Protein AF-A0A8X6VD71-F1 (afdb_monomer)

Organism: Trichonephila clavipes (NCBI:txid2585209)

Solvent-accessible surface area (backbone atoms only — not comparable to full-atom values): 15255 Å² total; per-residue (Å²): 137,84,90,74,80,85,82,83,83,75,72,77,86,73,73,76,69,94,70,83,78,79,82,72,84,56,88,84,67,74,61,96,44,77,66,51,59,51,48,54,54,51,54,58,66,74,49,89,45,51,68,60,47,28,50,54,45,23,52,53,53,49,50,56,48,39,72,72,34,81,88,72,59,85,77,82,80,87,50,71,69,45,42,50,50,28,45,52,49,54,50,36,56,51,41,56,65,79,39,39,69,48,52,51,22,53,72,69,76,38,75,50,54,89,88,44,95,52,49,89,38,52,60,47,69,48,98,85,63,42,56,23,31,48,60,93,47,74,86,53,100,65,57,66,41,48,42,38,14,37,53,40,65,62,90,41,70,68,49,52,29,52,53,50,47,51,30,57,74,55,73,64,44,56,42,68,59,41,47,56,61,45,41,45,48,34,41,46,46,72,38,68,60,52,34,42,50,52,47,67,69,29,66,69,53,45,70,75,57,67,78,85,70,79,79,80,75,72,82,79,57,65,82,80,73,52,91,72,68,88,83,76,75,80,89,85,81,87,84,88,86,85,86,132

InterPro domains:
  IPR041588 Integrase zinc-binding domain [PF17921] (156-210)

Structure (mmCIF, N/CA/C/O backbone):
data_AF-A0A8X6VD71-F1
#
_entry.id   AF-A0A8X6VD71-F1
#
loop_
_atom_site.group_PDB
_atom_site.id
_atom_site.type_symbol
_atom_site.label_atom_id
_atom_site.label_alt_id
_atom_site.label_comp_id
_atom_site.label_asym_id
_atom_site.label_entity_id
_atom_site.label_seq_id
_atom_site.pdbx_PDB_ins_code
_atom_site.Cartn_x
_atom_site.Cartn_y
_atom_site.Cartn_z
_atom_site.occupancy
_atom_site.B_iso_or_equiv
_atom_site.auth_seq_id
_atom_site.auth_comp_id
_atom_site.auth_asym_id
_atom_site.auth_atom_id
_atom_site.pdbx_PDB_model_num
ATOM 1 N N . MET A 1 1 ? -20.011 -46.340 15.149 1.00 39.59 1 MET A N 1
ATOM 2 C CA . MET A 1 1 ? -18.794 -45.867 15.844 1.00 39.59 1 MET A CA 1
ATOM 3 C C . MET A 1 1 ? -18.795 -44.346 15.817 1.00 39.59 1 MET A C 1
ATOM 5 O O . MET A 1 1 ? -18.720 -43.764 14.744 1.00 39.59 1 MET A O 1
ATOM 9 N N . SER A 1 2 ? -19.023 -43.713 16.965 1.00 39.34 2 SER A N 1
ATOM 10 C CA . SER A 1 2 ? -19.172 -42.262 17.122 1.00 39.34 2 SER A CA 1
ATOM 11 C C . SER A 1 2 ? -17.808 -41.566 17.160 1.00 39.34 2 SER A C 1
ATOM 13 O O . SER A 1 2 ? -17.016 -41.815 18.064 1.00 39.34 2 SER A O 1
ATOM 15 N N . ASN A 1 3 ? -17.546 -40.675 16.201 1.00 42.41 3 ASN A N 1
ATOM 16 C CA . ASN A 1 3 ? -16.365 -39.808 16.193 1.00 42.41 3 ASN A CA 1
ATOM 17 C C . ASN A 1 3 ? -16.511 -38.712 17.261 1.00 42.41 3 ASN A C 1
ATOM 19 O O . ASN A 1 3 ? -17.150 -37.689 17.022 1.00 42.41 3 ASN A O 1
ATOM 23 N N . GLN A 1 4 ? -15.906 -38.911 18.431 1.00 48.62 4 GLN A N 1
ATOM 24 C CA . GLN A 1 4 ? -15.715 -37.861 19.433 1.00 48.62 4 GLN A CA 1
ATOM 25 C C . GLN A 1 4 ? -14.232 -37.492 19.490 1.00 48.62 4 GLN A C 1
ATOM 27 O O . GLN A 1 4 ? -13.394 -38.279 19.921 1.00 48.62 4 GLN A O 1
ATOM 32 N N . TYR A 1 5 ? -13.906 -36.278 19.042 1.00 40.53 5 TYR A N 1
ATOM 33 C CA . TYR A 1 5 ? -12.599 -35.675 19.291 1.00 40.53 5 TYR A CA 1
ATOM 34 C C . TYR A 1 5 ? -12.437 -35.386 20.796 1.00 40.53 5 TYR A C 1
ATOM 36 O O . TYR A 1 5 ? -13.394 -34.923 21.425 1.00 40.53 5 TYR A O 1
ATOM 44 N N . PRO A 1 6 ? -11.248 -35.604 21.385 1.00 43.59 6 PRO A N 1
ATOM 45 C CA . PRO A 1 6 ? -11.027 -35.372 22.807 1.00 43.59 6 PRO A CA 1
ATOM 46 C C . PRO A 1 6 ? -11.116 -33.876 23.140 1.00 43.59 6 PRO A C 1
ATOM 48 O O . PRO A 1 6 ? -10.435 -33.043 22.537 1.00 43.59 6 PRO A O 1
ATOM 51 N N . GLN A 1 7 ? -11.957 -33.524 24.117 1.00 48.44 7 GLN A N 1
ATOM 52 C CA . GLN A 1 7 ? -12.050 -32.156 24.622 1.00 48.44 7 GLN A CA 1
ATOM 53 C C . GLN A 1 7 ? -10.833 -31.822 25.486 1.00 48.44 7 GLN A C 1
ATOM 55 O O . GLN A 1 7 ? -10.537 -32.492 26.473 1.00 48.44 7 GLN A O 1
ATOM 60 N N . ARG A 1 8 ? -10.130 -30.749 25.120 1.00 48.56 8 ARG A N 1
ATOM 61 C CA . ARG A 1 8 ? -8.985 -30.233 25.871 1.00 48.56 8 ARG A CA 1
ATOM 62 C C . ARG A 1 8 ? -9.502 -29.426 27.067 1.00 48.56 8 ARG A C 1
ATOM 64 O O . ARG A 1 8 ? -10.038 -28.337 26.879 1.00 48.56 8 ARG A O 1
ATOM 71 N N . GLN A 1 9 ? -9.350 -29.946 28.283 1.00 47.66 9 GLN A N 1
ATOM 72 C CA . GLN A 1 9 ? -9.640 -29.192 29.506 1.00 47.66 9 GLN A CA 1
ATOM 73 C C . GLN A 1 9 ? -8.547 -28.135 29.714 1.00 47.66 9 GLN A C 1
ATOM 75 O O . GLN A 1 9 ? -7.370 -28.462 29.858 1.00 47.66 9 GLN A O 1
ATOM 80 N N . ILE A 1 10 ? -8.926 -26.858 29.676 1.00 47.88 10 ILE A N 1
ATOM 81 C CA . ILE A 1 10 ? -8.031 -25.740 29.987 1.00 47.88 10 ILE A CA 1
ATOM 82 C C . ILE A 1 10 ? -8.050 -25.564 31.514 1.00 47.88 10 ILE A C 1
ATOM 84 O O . ILE A 1 10 ? -9.133 -25.367 32.067 1.00 47.88 10 ILE A O 1
ATOM 88 N N . PRO A 1 11 ? -6.903 -25.623 32.213 1.00 42.06 11 PRO A N 1
ATOM 89 C CA . PRO A 1 11 ? -6.858 -25.401 33.653 1.00 42.06 11 PRO A CA 1
ATOM 90 C C . PRO A 1 11 ? -7.333 -23.985 33.999 1.00 42.06 11 PRO A C 1
ATOM 92 O O . PRO A 1 11 ? -6.829 -23.000 33.459 1.00 42.06 11 PRO A O 1
ATOM 95 N N . VAL A 1 12 ? -8.271 -23.880 34.943 1.00 49.72 12 VAL A N 1
ATOM 96 C CA . VAL A 1 12 ? -8.856 -22.611 35.428 1.00 49.72 12 VAL A CA 1
ATOM 97 C C . VAL A 1 12 ? -7.798 -21.680 36.059 1.00 49.72 12 VAL A C 1
ATOM 99 O O . VAL A 1 12 ? -7.998 -20.473 36.151 1.00 49.72 12 VAL A O 1
ATOM 102 N N . ALA A 1 13 ? -6.619 -22.210 36.398 1.00 46.44 13 ALA A N 1
ATOM 103 C CA . ALA A 1 13 ? -5.513 -21.502 37.044 1.00 46.44 13 ALA A CA 1
ATOM 104 C C . ALA A 1 13 ? -4.786 -20.442 36.180 1.00 46.44 13 ALA A C 1
ATOM 106 O O . ALA A 1 13 ? -3.857 -19.802 36.667 1.00 46.44 13 ALA A O 1
ATOM 107 N N . VAL A 1 14 ? -5.178 -20.230 34.916 1.00 45.44 14 VAL A N 1
ATOM 108 C CA . VAL A 1 14 ? -4.570 -19.205 34.033 1.00 45.44 14 VAL A CA 1
ATOM 109 C C . VAL A 1 14 ? -5.365 -17.888 34.019 1.00 45.44 14 VAL A C 1
ATOM 111 O O . VAL A 1 14 ? -4.952 -16.914 33.392 1.00 45.44 14 VAL A O 1
ATOM 114 N N . ILE A 1 15 ? -6.478 -17.798 34.752 1.00 44.28 15 ILE A N 1
ATOM 115 C CA . ILE A 1 15 ? -7.209 -16.536 34.919 1.00 44.28 15 ILE A CA 1
ATOM 116 C C . ILE A 1 15 ? -6.551 -15.747 36.058 1.00 44.28 15 ILE A C 1
ATOM 118 O O . ILE A 1 15 ? -7.025 -15.754 37.190 1.00 44.28 15 ILE A O 1
ATOM 122 N N . LYS A 1 16 ? -5.426 -15.089 35.762 1.00 43.75 16 LYS A N 1
ATOM 123 C CA . LYS A 1 16 ? -4.923 -14.006 36.613 1.00 43.75 16 LYS A CA 1
ATOM 124 C C . LYS A 1 16 ? -5.800 -12.772 36.378 1.00 43.75 16 LYS A C 1
ATOM 126 O O . LYS A 1 16 ? -5.906 -12.298 35.252 1.00 43.75 16 LYS A O 1
ATOM 131 N N . ASP A 1 17 ? -6.466 -12.355 37.449 1.00 39.81 17 ASP A N 1
ATOM 132 C CA . ASP A 1 17 ? -7.088 -11.055 37.714 1.00 39.81 17 ASP A CA 1
ATOM 133 C C . ASP A 1 17 ? -8.053 -10.471 36.652 1.00 39.81 17 ASP A C 1
ATOM 135 O O . ASP A 1 17 ? -7.646 -9.811 35.698 1.00 39.81 17 ASP A O 1
ATOM 139 N N . PRO A 1 18 ? -9.385 -10.579 36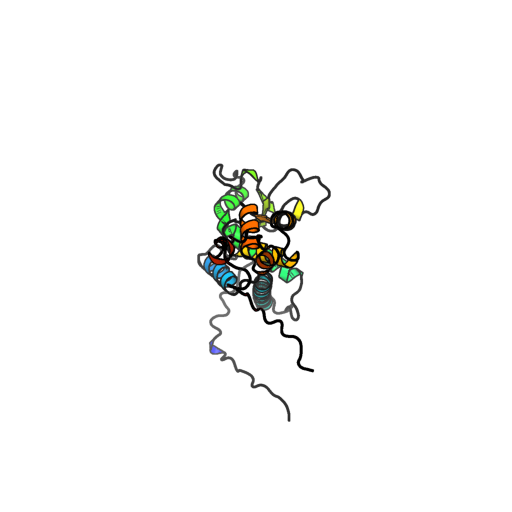.854 1.00 41.75 18 PRO A N 1
ATOM 140 C CA . PRO A 1 18 ? -10.395 -9.955 35.988 1.00 41.75 18 PRO A CA 1
ATOM 141 C C . PRO A 1 18 ? -10.531 -8.426 36.183 1.00 41.75 18 PRO A C 1
ATOM 143 O O . PRO A 1 18 ? -11.484 -7.820 35.683 1.00 41.75 18 PRO A O 1
ATOM 146 N N . GLY A 1 19 ? -9.609 -7.800 36.925 1.00 37.88 19 GLY A N 1
ATOM 147 C CA . GLY A 1 19 ? -9.670 -6.401 37.356 1.00 37.88 19 GLY A CA 1
ATOM 148 C C . GLY A 1 19 ? -9.018 -5.378 36.418 1.00 37.88 19 GLY A C 1
ATOM 149 O O . GLY A 1 19 ? -9.435 -4.224 36.429 1.00 37.88 19 GLY A O 1
ATOM 150 N N . GLU A 1 20 ? -8.061 -5.762 35.568 1.00 38.94 20 GLU A N 1
ATOM 151 C CA . GLU A 1 20 ? -7.272 -4.783 34.789 1.00 38.94 20 GLU A CA 1
ATOM 152 C C . GLU A 1 20 ? -7.943 -4.285 33.494 1.00 38.94 20 GLU A C 1
ATOM 154 O O . GLU A 1 20 ? -7.457 -3.362 32.848 1.00 38.94 20 GLU A O 1
ATOM 159 N N . LEU A 1 21 ? -9.088 -4.848 33.092 1.00 44.34 21 LEU A N 1
ATOM 160 C CA . LEU A 1 21 ? -9.727 -4.515 31.806 1.00 44.34 21 LEU A CA 1
ATOM 161 C C . LEU A 1 21 ? -10.834 -3.455 31.890 1.00 44.34 21 LEU A C 1
ATOM 163 O O . LEU A 1 21 ? -11.557 -3.233 30.912 1.00 44.34 21 LEU A O 1
ATOM 167 N N . LYS A 1 22 ? -10.983 -2.774 33.027 1.00 45.22 22 LYS A N 1
ATOM 168 C CA . LYS A 1 22 ? -11.995 -1.727 33.193 1.00 45.22 22 LYS A CA 1
ATOM 169 C C . LYS A 1 22 ? -11.381 -0.346 33.002 1.00 45.22 22 LYS A C 1
ATOM 171 O O . LYS A 1 22 ? -10.917 0.262 33.955 1.00 45.22 22 LYS A O 1
ATOM 176 N N . ASN A 1 23 ? -11.412 0.096 31.741 1.00 35.59 23 ASN A N 1
ATOM 177 C CA . ASN A 1 23 ? -11.583 1.476 31.248 1.00 35.59 23 ASN A CA 1
ATOM 178 C C . ASN A 1 23 ? -10.716 1.732 30.006 1.00 35.59 23 ASN A C 1
ATOM 180 O O . ASN A 1 23 ? -9.690 2.397 30.044 1.00 35.59 23 ASN A O 1
ATOM 184 N N . CYS A 1 24 ? -11.167 1.217 28.863 1.00 34.44 24 CYS A N 1
ATOM 185 C CA . CYS A 1 24 ? -10.783 1.746 27.555 1.00 34.44 24 CYS A CA 1
ATOM 186 C C . CYS A 1 24 ? -12.070 1.973 26.771 1.00 34.44 24 CYS A C 1
ATOM 188 O O . CYS A 1 24 ? -12.531 1.085 26.038 1.00 34.44 24 CYS A O 1
ATOM 190 N N . SER A 1 25 ? -12.674 3.138 27.012 1.00 38.56 25 SER A N 1
ATOM 191 C CA . SER A 1 25 ? -13.621 3.752 26.092 1.00 38.56 25 SER A CA 1
ATOM 192 C C . SER A 1 25 ? -12.883 3.974 24.773 1.00 38.56 25 SER A C 1
ATOM 194 O O . SER A 1 25 ? -11.825 4.597 24.730 1.00 38.56 25 SER A O 1
ATOM 196 N N . ASP A 1 26 ? -13.430 3.364 23.727 1.00 39.00 26 ASP A N 1
ATOM 197 C CA . ASP A 1 26 ? -12.955 3.373 22.350 1.00 39.00 26 ASP A CA 1
ATOM 198 C C . ASP A 1 26 ? -11.611 2.669 22.071 1.00 39.00 26 ASP A C 1
ATOM 200 O O . ASP A 1 26 ? -10.552 2.932 22.635 1.00 39.00 26 ASP A O 1
ATOM 204 N N . PHE A 1 27 ? -11.625 1.769 21.081 1.00 44.59 27 PHE A N 1
ATOM 205 C CA . PHE A 1 27 ? -10.413 1.173 20.492 1.00 44.59 27 PHE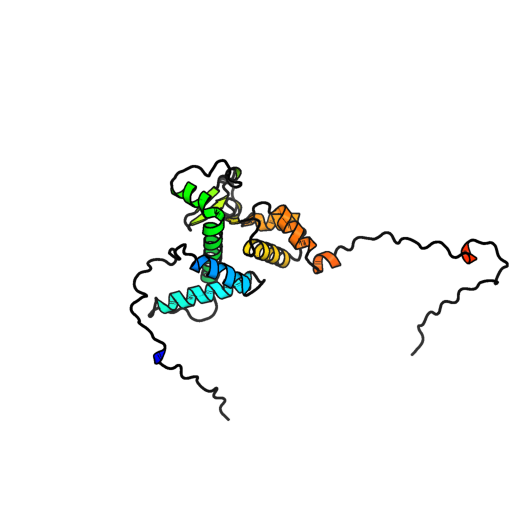 A CA 1
ATOM 206 C C . PHE A 1 27 ? -9.493 2.211 19.809 1.00 44.59 27 PHE A C 1
ATOM 208 O O . PHE A 1 27 ? -8.460 1.844 19.249 1.00 44.59 27 PHE A O 1
ATOM 215 N N . SER A 1 28 ? -9.852 3.499 19.841 1.00 42.38 28 SER A N 1
ATOM 216 C CA . SER A 1 28 ? -9.005 4.627 19.446 1.00 42.38 28 SER A CA 1
ATOM 217 C C . SER A 1 28 ? -7.736 4.743 20.305 1.00 42.38 28 SER A C 1
ATOM 219 O O . SER A 1 28 ? -6.738 5.287 19.814 1.00 42.38 28 SER A O 1
ATOM 221 N N . ASN A 1 29 ? -7.744 4.155 21.508 1.00 41.34 29 ASN A N 1
ATOM 222 C CA . ASN A 1 29 ? -6.672 4.215 22.500 1.00 41.34 29 ASN A CA 1
ATOM 223 C C . ASN A 1 29 ? -5.798 2.945 22.545 1.00 41.34 29 ASN A C 1
ATOM 225 O O . ASN A 1 29 ? -5.476 2.432 23.612 1.00 41.34 29 ASN A O 1
ATOM 229 N N . PHE A 1 30 ? -5.344 2.441 21.391 1.00 43.62 30 PHE A N 1
ATOM 230 C CA . PHE A 1 30 ? -4.029 1.785 21.377 1.00 43.62 30 PHE A CA 1
ATOM 231 C C . PHE A 1 30 ? -2.994 2.897 21.589 1.00 43.62 30 PHE A C 1
ATOM 233 O O . PHE A 1 30 ? -2.581 3.564 20.636 1.00 43.62 30 PHE A O 1
ATOM 240 N N . PHE A 1 31 ? -2.689 3.169 22.860 1.00 37.91 31 PHE A N 1
ATOM 241 C CA . PHE A 1 31 ? -1.696 4.149 23.289 1.00 37.91 31 PHE A CA 1
ATOM 242 C C . PHE A 1 31 ? -0.371 3.913 22.555 1.00 37.91 31 PHE A C 1
ATOM 244 O O . PHE A 1 31 ? 0.028 2.773 22.333 1.00 37.91 31 PHE A O 1
ATOM 251 N N . LEU A 1 32 ? 0.288 4.998 22.144 1.00 40.34 32 LEU A N 1
ATOM 252 C CA . LEU A 1 32 ? 1.582 5.016 21.451 1.00 40.34 32 LEU A CA 1
ATOM 253 C C . LEU A 1 32 ? 2.722 4.585 22.393 1.00 40.34 32 LEU A C 1
ATOM 255 O O . LEU A 1 32 ? 3.647 5.348 22.650 1.00 40.34 32 LEU A O 1
ATOM 259 N N . ASP A 1 33 ? 2.671 3.352 22.883 1.00 45.94 33 ASP A N 1
ATOM 260 C CA . ASP A 1 33 ? 3.772 2.724 23.606 1.00 45.94 33 ASP A CA 1
ATOM 261 C C . ASP A 1 33 ? 4.660 1.925 22.654 1.00 45.94 33 ASP A C 1
ATOM 263 O O . ASP A 1 33 ? 4.227 1.468 21.587 1.00 45.94 33 ASP A O 1
ATOM 267 N N . SER A 1 34 ? 5.912 1.701 23.061 1.00 55.47 34 SER A N 1
ATOM 268 C CA . SER A 1 34 ? 6.871 0.809 22.386 1.00 55.47 34 SER A CA 1
ATOM 269 C C . SER A 1 34 ? 6.260 -0.561 22.032 1.00 55.47 34 SER A C 1
ATOM 271 O O . SER A 1 34 ? 6.581 -1.137 20.988 1.00 55.47 34 SER A O 1
ATOM 273 N N . ALA A 1 35 ? 5.300 -1.029 22.836 1.00 58.16 35 ALA A N 1
ATOM 274 C CA . ALA A 1 35 ? 4.522 -2.244 22.623 1.00 58.16 35 ALA A CA 1
ATOM 275 C C . ALA A 1 35 ? 3.707 -2.245 21.312 1.00 58.16 35 ALA A C 1
ATOM 277 O O . ALA A 1 35 ? 3.654 -3.263 20.618 1.00 58.16 35 ALA A O 1
ATOM 278 N N . THR A 1 36 ? 3.120 -1.112 20.911 1.00 63.00 36 THR A N 1
ATOM 279 C CA . THR A 1 36 ? 2.313 -1.029 19.674 1.00 63.00 36 THR A CA 1
ATOM 280 C C . THR A 1 36 ? 3.160 -1.136 18.411 1.00 63.00 36 THR A C 1
ATOM 282 O O . THR A 1 36 ? 2.745 -1.755 17.428 1.00 63.00 36 THR A O 1
ATOM 285 N N . ASN A 1 37 ? 4.391 -0.619 18.459 1.00 66.75 37 ASN A N 1
ATOM 286 C CA . ASN A 1 37 ? 5.361 -0.753 17.376 1.00 66.75 37 ASN A CA 1
ATOM 287 C C . ASN A 1 37 ? 5.780 -2.212 17.174 1.00 66.75 37 ASN A C 1
ATOM 289 O O . ASN A 1 37 ? 5.873 -2.671 16.033 1.00 66.75 37 ASN A O 1
ATOM 293 N N . SER A 1 38 ? 5.994 -2.940 18.275 1.00 78.00 38 SER A N 1
ATOM 294 C CA . SER A 1 38 ? 6.259 -4.380 18.241 1.00 78.00 38 SER A CA 1
ATOM 295 C C . SER A 1 38 ? 5.068 -5.132 17.645 1.00 78.00 38 SER A C 1
ATOM 297 O O . SER A 1 38 ? 5.243 -5.911 16.711 1.00 78.00 38 SER A O 1
ATOM 299 N N . PHE A 1 39 ? 3.842 -4.823 18.081 1.00 86.06 39 PHE A N 1
ATOM 300 C CA . PHE A 1 39 ? 2.637 -5.488 17.584 1.00 86.06 39 PHE A CA 1
ATOM 301 C C . PHE A 1 39 ? 2.455 -5.362 16.066 1.00 86.06 39 PHE A C 1
ATOM 303 O O . PHE A 1 39 ? 2.299 -6.379 15.392 1.00 86.06 39 PHE A O 1
ATOM 310 N N . VAL A 1 40 ? 2.501 -4.144 15.508 1.00 87.25 40 VAL A N 1
ATOM 311 C CA . VAL A 1 40 ? 2.298 -3.940 14.060 1.00 87.25 40 VAL A CA 1
ATOM 312 C C . VAL A 1 40 ? 3.387 -4.638 13.253 1.00 87.25 40 VAL A C 1
ATOM 314 O O . VAL A 1 40 ? 3.082 -5.319 12.276 1.00 87.25 40 VAL A O 1
ATOM 317 N N . ASN A 1 41 ? 4.650 -4.518 13.665 1.00 87.69 41 ASN A N 1
ATOM 318 C CA . ASN A 1 41 ? 5.752 -5.196 12.989 1.00 87.69 41 ASN A CA 1
ATOM 319 C C . ASN A 1 41 ? 5.585 -6.722 13.040 1.00 87.69 41 ASN A C 1
ATOM 321 O O . ASN A 1 41 ? 5.715 -7.379 12.009 1.00 87.69 41 ASN A O 1
ATOM 325 N N . ASN A 1 42 ? 5.237 -7.276 14.204 1.00 89.94 42 ASN A N 1
ATOM 326 C CA . ASN A 1 42 ? 4.997 -8.708 14.376 1.00 89.94 42 ASN A CA 1
ATOM 327 C C . ASN A 1 42 ? 3.838 -9.176 13.494 1.00 89.94 42 ASN A C 1
ATOM 329 O O . ASN A 1 42 ? 4.000 -10.135 12.746 1.00 89.94 42 ASN A O 1
ATOM 333 N N . LEU A 1 43 ? 2.718 -8.449 13.496 1.00 91.31 43 LEU A N 1
ATOM 334 C CA . LEU A 1 43 ? 1.553 -8.728 12.656 1.00 91.31 43 LEU A CA 1
ATOM 335 C C . LEU A 1 43 ? 1.916 -8.735 11.165 1.00 91.31 43 LEU A C 1
ATOM 337 O O . LEU A 1 43 ? 1.562 -9.668 10.444 1.00 91.31 43 LEU A O 1
ATOM 341 N N . LEU A 1 44 ? 2.651 -7.721 10.700 1.00 91.50 44 LEU A N 1
ATOM 342 C CA . LEU A 1 44 ? 3.107 -7.640 9.311 1.00 91.50 44 LEU A CA 1
ATOM 343 C C . LEU A 1 44 ? 4.142 -8.720 8.976 1.00 91.50 44 LEU A C 1
ATOM 345 O O . LEU A 1 44 ? 4.290 -9.079 7.810 1.00 91.50 44 LEU A O 1
ATOM 349 N N . ASN A 1 45 ? 4.867 -9.245 9.962 1.00 92.19 45 ASN A N 1
ATOM 350 C CA . ASN A 1 45 ? 5.830 -10.329 9.781 1.00 92.19 45 ASN A CA 1
ATOM 351 C C . ASN A 1 45 ? 5.187 -11.718 9.717 1.00 92.19 45 ASN A C 1
ATOM 353 O O . ASN A 1 45 ? 5.812 -12.622 9.170 1.00 92.19 45 ASN A O 1
ATOM 357 N N . LEU A 1 46 ? 3.931 -11.878 10.148 1.00 92.00 46 LEU A N 1
ATOM 358 C CA . LEU A 1 46 ? 3.213 -13.157 10.060 1.00 92.00 46 LEU A CA 1
ATOM 359 C C . LEU A 1 46 ? 2.972 -13.628 8.622 1.00 92.00 46 LEU A C 1
ATOM 361 O O . LEU A 1 46 ? 2.866 -14.828 8.374 1.00 92.00 46 LEU A O 1
ATOM 365 N N . SER A 1 47 ? 2.807 -12.706 7.668 1.00 92.81 47 SER A N 1
ATOM 366 C CA . SER A 1 47 ? 2.576 -13.083 6.272 1.00 92.81 47 SER A CA 1
ATOM 367 C C . SER A 1 47 ? 2.939 -11.981 5.283 1.00 92.81 47 SER A C 1
ATOM 369 O O . SER A 1 47 ? 3.003 -10.808 5.634 1.00 92.81 47 SER A O 1
ATOM 371 N N . ASN A 1 48 ? 3.141 -12.375 4.026 1.00 92.06 48 ASN A N 1
ATOM 372 C CA . ASN A 1 48 ? 3.328 -11.459 2.899 1.00 92.06 48 ASN A CA 1
ATOM 373 C C . ASN A 1 48 ? 2.045 -11.313 2.058 1.00 92.06 48 ASN A C 1
ATOM 375 O O . ASN A 1 48 ? 2.102 -10.943 0.892 1.00 92.06 48 ASN A O 1
ATOM 379 N N . ASP A 1 49 ? 0.883 -11.624 2.636 1.00 93.50 49 ASP A N 1
ATOM 380 C CA . ASP A 1 49 ? -0.416 -11.447 1.990 1.00 93.50 49 ASP A CA 1
ATOM 381 C C . ASP A 1 49 ? -1.209 -10.378 2.744 1.00 93.50 49 ASP A C 1
ATOM 383 O O . ASP A 1 49 ? -1.576 -10.543 3.910 1.00 93.50 49 ASP A O 1
ATOM 387 N N . TYR A 1 50 ? -1.472 -9.270 2.054 1.00 95.25 50 TYR A N 1
ATOM 388 C CA . TYR A 1 50 ? -2.209 -8.134 2.589 1.00 95.25 50 TYR A CA 1
ATOM 389 C C . TYR A 1 50 ? -3.597 -8.522 3.114 1.00 95.25 50 TYR A C 1
ATOM 391 O O . TYR A 1 50 ? -3.970 -8.135 4.224 1.00 95.25 50 TYR A O 1
ATOM 399 N N . PHE A 1 51 ? -4.346 -9.339 2.368 1.00 93.19 51 PHE A N 1
ATOM 400 C CA . PHE A 1 51 ? -5.683 -9.747 2.791 1.00 93.19 51 PHE A CA 1
ATOM 401 C C . PHE A 1 51 ? -5.632 -10.682 3.992 1.00 93.19 51 PHE A C 1
ATOM 403 O O . PHE A 1 51 ? -6.466 -10.570 4.893 1.00 93.19 51 PHE A O 1
ATOM 410 N N . LYS A 1 52 ? -4.641 -11.577 4.046 1.00 94.81 52 LYS A N 1
ATOM 411 C CA . LYS A 1 52 ? -4.444 -12.459 5.202 1.00 94.81 52 LYS A CA 1
ATOM 412 C C . LYS A 1 52 ? -4.185 -11.652 6.475 1.00 94.81 52 LYS A C 1
ATOM 414 O O . LYS A 1 52 ? -4.784 -11.956 7.504 1.00 94.81 52 LYS A O 1
ATOM 419 N N . ILE A 1 53 ? -3.376 -10.594 6.397 1.00 95.69 53 ILE A N 1
ATOM 420 C CA . ILE A 1 53 ? -3.113 -9.689 7.528 1.00 95.69 53 ILE A CA 1
ATOM 421 C C . ILE A 1 53 ? -4.397 -9.004 7.997 1.00 95.69 53 ILE A C 1
ATOM 423 O O . ILE A 1 53 ? -4.681 -9.014 9.195 1.00 95.69 53 ILE A O 1
ATOM 427 N N . ILE A 1 54 ? -5.196 -8.455 7.075 1.00 95.88 54 ILE A N 1
ATOM 428 C CA . ILE A 1 54 ? -6.478 -7.823 7.428 1.00 95.88 54 ILE A CA 1
ATOM 429 C C . ILE A 1 54 ? -7.401 -8.834 8.106 1.00 95.88 54 ILE A C 1
ATOM 431 O O . ILE A 1 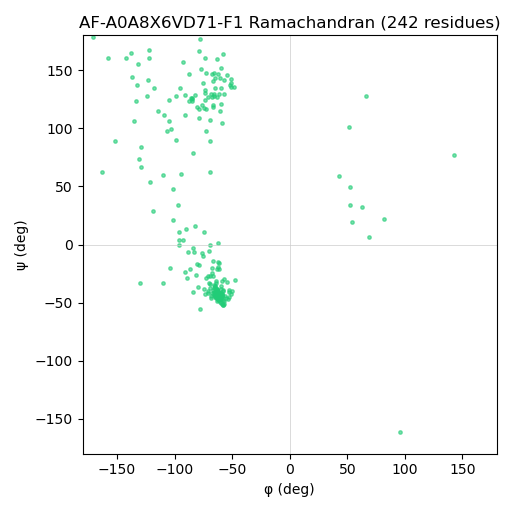54 ? -8.013 -8.514 9.122 1.00 95.88 54 ILE A O 1
ATOM 435 N N . ARG A 1 55 ? -7.476 -10.070 7.597 1.00 95.50 55 ARG A N 1
ATOM 436 C CA . ARG A 1 55 ? -8.302 -11.124 8.203 1.00 95.50 55 ARG A CA 1
ATOM 437 C C . ARG A 1 55 ? -7.839 -11.459 9.617 1.00 95.50 55 ARG A C 1
ATOM 439 O O . ARG A 1 55 ? -8.668 -11.481 10.523 1.00 95.50 55 ARG A O 1
ATOM 446 N N . VAL A 1 56 ? -6.538 -11.656 9.830 1.00 95.19 56 VAL A N 1
ATOM 447 C CA . VAL A 1 56 ? -5.979 -11.896 11.171 1.00 95.19 56 VAL A CA 1
ATOM 448 C C . VAL A 1 56 ? -6.328 -10.739 12.109 1.00 95.19 56 VAL A C 1
ATOM 450 O O . VAL A 1 56 ? -6.874 -10.970 13.186 1.00 95.19 56 VAL A O 1
ATOM 453 N N . LEU A 1 57 ? -6.104 -9.497 11.678 1.00 94.94 57 LEU A N 1
ATOM 454 C CA . LEU A 1 57 ? -6.413 -8.319 12.484 1.00 94.94 57 LEU A CA 1
ATOM 455 C C . LEU A 1 57 ? -7.914 -8.189 12.780 1.00 94.94 57 LEU A C 1
ATOM 457 O O . LEU A 1 57 ? -8.288 -7.867 13.902 1.00 94.94 57 LEU A O 1
ATOM 461 N N . SER A 1 58 ? -8.780 -8.504 11.817 1.00 95.56 58 SER A N 1
ATOM 462 C CA . SER A 1 58 ? -10.231 -8.476 12.013 1.00 95.56 58 SER A CA 1
ATOM 463 C C . SER A 1 58 ? -10.703 -9.510 13.041 1.00 95.56 58 SER A C 1
ATOM 465 O O . SER A 1 58 ? -11.548 -9.189 13.875 1.00 95.56 58 SER A O 1
ATOM 467 N N . PHE A 1 59 ? -10.101 -10.706 13.069 1.00 95.38 59 PHE A N 1
ATOM 468 C CA . PHE A 1 59 ? -10.370 -11.695 14.114 1.00 95.38 59 PHE A CA 1
ATOM 469 C C . PHE A 1 59 ? -9.878 -11.234 15.485 1.00 95.38 59 PHE A C 1
ATOM 471 O O . PHE A 1 59 ? -10.593 -11.423 16.466 1.00 95.38 59 PHE A O 1
ATOM 478 N N . ILE A 1 60 ? -8.711 -10.585 15.558 1.00 93.81 60 ILE A N 1
ATOM 479 C CA . ILE A 1 60 ? -8.218 -9.979 16.804 1.00 93.81 60 ILE A CA 1
ATOM 480 C C . ILE A 1 60 ? -9.211 -8.915 17.294 1.00 93.81 60 ILE A C 1
ATOM 482 O O . ILE A 1 60 ? -9.650 -8.966 18.441 1.00 93.81 60 ILE A O 1
ATOM 486 N N . CYS A 1 61 ? -9.639 -7.993 16.428 1.00 91.88 61 CYS A N 1
ATOM 487 C CA . CYS A 1 61 ? -10.628 -6.972 16.783 1.00 91.88 61 CYS A CA 1
ATOM 488 C C . CYS A 1 61 ? -11.957 -7.587 17.245 1.00 91.88 61 CYS A C 1
ATOM 490 O O . CYS A 1 61 ? -12.528 -7.138 18.242 1.00 91.88 61 CYS A O 1
ATOM 492 N N . ARG A 1 62 ? -12.441 -8.630 16.560 1.00 94.06 62 ARG A N 1
ATOM 493 C CA . ARG A 1 62 ? -13.664 -9.347 16.941 1.00 94.06 62 ARG A CA 1
ATOM 494 C C . ARG A 1 62 ? -13.520 -10.044 18.290 1.00 94.06 62 ARG A C 1
ATOM 496 O O . ARG A 1 62 ? -14.438 -9.970 19.100 1.00 94.06 62 ARG A O 1
ATOM 503 N N . PHE A 1 63 ? -12.384 -10.691 18.543 1.00 93.00 63 PHE A N 1
ATOM 504 C CA . PHE A 1 63 ? -12.104 -11.326 19.827 1.00 93.00 63 PHE A CA 1
ATOM 505 C C . PHE A 1 63 ? -12.196 -10.305 20.960 1.00 93.00 63 PHE A C 1
ATOM 507 O O . PHE A 1 63 ? -12.969 -10.500 21.894 1.00 93.00 63 PHE A O 1
ATOM 514 N N . VAL A 1 64 ? -11.506 -9.167 20.832 1.00 91.31 64 VAL A N 1
ATOM 515 C CA . VAL A 1 64 ? -11.553 -8.125 21.866 1.00 91.31 64 VAL A CA 1
ATOM 516 C C . VAL A 1 64 ? -12.970 -7.550 22.015 1.00 91.31 64 VAL A C 1
ATOM 518 O O . VAL A 1 64 ? -13.411 -7.311 23.137 1.00 91.31 64 VAL A O 1
ATOM 521 N N . TYR A 1 65 ? -13.722 -7.376 20.921 1.00 90.88 65 TYR A N 1
ATOM 522 C CA . TYR A 1 65 ? -15.130 -6.967 20.991 1.00 90.88 65 TYR A CA 1
ATOM 523 C C . TYR A 1 65 ? -15.993 -7.975 21.769 1.00 90.88 65 TYR A C 1
ATOM 525 O O . TYR A 1 65 ? -16.732 -7.574 22.664 1.00 90.88 65 TYR A O 1
ATOM 533 N N . ASN A 1 66 ? -15.860 -9.275 21.494 1.00 93.00 66 ASN A N 1
ATOM 534 C CA . ASN A 1 66 ? -16.615 -10.337 22.170 1.00 93.00 66 ASN A CA 1
ATOM 535 C C . ASN A 1 66 ? -16.211 -10.522 23.642 1.00 93.00 66 ASN A C 1
ATOM 537 O O . ASN A 1 66 ? -17.027 -10.966 24.449 1.00 93.00 66 ASN A O 1
ATOM 541 N N . CYS A 1 67 ? -14.970 -10.187 24.005 1.00 90.62 67 CYS A N 1
ATOM 542 C CA . CYS A 1 67 ? -14.541 -10.145 25.403 1.00 90.62 67 CYS A CA 1
ATOM 543 C C . CYS A 1 67 ? -15.208 -8.993 26.171 1.00 90.62 67 CYS A C 1
ATOM 545 O O . CYS A 1 67 ? -15.498 -9.140 27.357 1.00 90.62 67 CYS A O 1
ATOM 547 N N . LYS A 1 68 ? -15.467 -7.862 25.497 1.00 87.75 68 LYS A N 1
ATOM 548 C CA . LYS A 1 68 ? -16.108 -6.676 26.087 1.00 87.75 68 LYS A CA 1
ATOM 549 C C . LYS A 1 68 ? -17.639 -6.764 26.102 1.00 87.75 68 LYS A C 1
ATOM 551 O O . LYS A 1 68 ? -18.244 -6.381 27.097 1.00 87.75 68 LYS A O 1
ATOM 556 N N . SER A 1 69 ? -18.267 -7.272 25.038 1.00 84.06 69 SER A N 1
ATOM 557 C CA . SER A 1 69 ? -19.727 -7.426 24.949 1.00 84.06 69 SER A CA 1
ATOM 558 C C . SER A 1 69 ? -20.143 -8.879 25.165 1.00 84.06 69 SER A C 1
ATOM 560 O O . SER A 1 69 ? -20.070 -9.707 24.253 1.00 84.06 69 SER A O 1
ATOM 562 N N . LYS A 1 70 ? -20.585 -9.199 26.387 1.00 76.44 70 LYS A N 1
ATOM 563 C CA . LYS A 1 70 ? -21.039 -10.557 26.732 1.00 76.44 70 LYS A CA 1
ATOM 564 C C . LYS A 1 70 ? -22.395 -10.911 26.113 1.00 76.44 70 LYS A C 1
ATOM 566 O O . LYS A 1 70 ? -22.607 -12.085 25.823 1.00 76.44 70 LYS A O 1
ATOM 571 N N . GLU A 1 71 ? -23.254 -9.921 25.880 1.00 78.62 71 GLU A N 1
ATOM 572 C CA . GLU A 1 71 ? -24.643 -10.104 25.431 1.00 78.62 71 GLU A CA 1
ATOM 573 C C . GLU A 1 71 ? -24.788 -10.140 23.902 1.00 78.62 71 GLU A C 1
ATOM 575 O O . GLU A 1 71 ? -25.658 -10.830 23.382 1.00 78.62 71 GLU A O 1
ATOM 580 N N . SER A 1 72 ? -23.903 -9.464 23.158 1.00 85.88 72 SER A N 1
ATOM 581 C CA . SER A 1 72 ? -24.001 -9.331 21.696 1.00 85.88 72 SER A CA 1
ATOM 582 C C . SER A 1 72 ? -22.761 -9.873 20.973 1.00 85.88 72 SER A C 1
ATOM 584 O O . SER A 1 72 ? -22.103 -9.163 20.203 1.00 85.88 72 SER A O 1
ATOM 586 N N . LYS A 1 73 ? -22.389 -11.128 21.245 1.00 89.00 73 LYS A N 1
ATOM 587 C CA . LYS A 1 73 ? -21.205 -11.747 20.629 1.00 89.00 73 LYS A CA 1
ATOM 588 C C . LYS A 1 73 ? -21.382 -11.906 19.120 1.00 89.00 73 LYS A C 1
ATOM 590 O O . LYS A 1 73 ? -22.394 -12.413 18.645 1.00 89.00 73 LYS A O 1
ATOM 595 N N . ARG A 1 74 ? -20.348 -11.546 18.363 1.00 89.50 74 ARG A N 1
ATOM 596 C CA . ARG A 1 74 ? -20.276 -11.780 16.916 1.00 89.50 74 ARG A CA 1
ATOM 597 C C . ARG A 1 74 ? -19.745 -13.175 16.639 1.00 89.50 74 ARG A C 1
ATOM 599 O O . ARG A 1 74 ? -18.663 -13.533 17.113 1.00 89.50 74 ARG A O 1
ATOM 606 N N . ILE A 1 75 ? -20.489 -13.936 15.848 1.00 89.38 75 ILE A N 1
ATOM 607 C CA . ILE A 1 75 ? -20.210 -15.333 15.506 1.00 89.38 75 ILE A CA 1
ATOM 608 C C . ILE A 1 75 ? -20.350 -15.482 13.982 1.00 89.38 75 ILE A C 1
ATOM 610 O O . ILE A 1 75 ? -21.040 -14.690 13.345 1.00 89.38 75 ILE A O 1
ATOM 614 N N . GLY A 1 76 ? -19.679 -16.472 13.388 1.00 91.88 76 GLY A N 1
ATOM 615 C CA . GLY A 1 76 ? -19.782 -16.777 11.957 1.00 91.88 76 GLY A CA 1
ATOM 616 C C . GLY A 1 76 ? -18.683 -16.135 11.095 1.00 91.88 76 GLY A C 1
ATOM 617 O O . GLY A 1 76 ? -17.623 -15.772 11.623 1.00 91.88 76 GLY A O 1
ATOM 618 N N . PRO A 1 77 ? -18.876 -16.028 9.765 1.00 94.00 77 PRO A N 1
ATOM 619 C CA . PRO A 1 77 ? -17.884 -15.450 8.856 1.00 94.00 77 PRO A CA 1
ATOM 620 C C . PRO A 1 77 ? -17.619 -13.969 9.158 1.00 94.00 77 PRO A C 1
ATOM 622 O O . PRO A 1 77 ? -18.403 -13.307 9.835 1.00 94.00 77 PRO A O 1
ATOM 625 N N . LEU A 1 78 ? -16.474 -13.454 8.703 1.00 93.75 78 LEU A N 1
ATOM 626 C CA . LEU A 1 78 ? -16.100 -12.046 8.873 1.00 93.75 78 LEU A CA 1
ATOM 627 C C . LEU A 1 78 ? -17.007 -11.140 8.047 1.00 93.75 78 LEU A C 1
ATOM 629 O O . LEU A 1 78 ? -17.158 -11.363 6.847 1.00 93.75 78 LEU A O 1
ATOM 633 N N . ASP A 1 79 ? -17.557 -10.110 8.687 1.00 93.44 79 ASP A N 1
ATOM 634 C CA . ASP A 1 79 ? -18.342 -9.098 7.991 1.00 93.44 79 ASP A CA 1
ATOM 635 C C . ASP A 1 79 ? -17.433 -8.109 7.239 1.00 93.44 79 ASP A C 1
ATOM 637 O O . ASP A 1 79 ? -16.302 -7.815 7.651 1.00 93.44 79 ASP A O 1
ATOM 641 N N . LEU A 1 80 ? -17.944 -7.541 6.145 1.00 93.75 80 LEU A N 1
ATOM 642 C CA . LEU A 1 80 ? -17.244 -6.516 5.369 1.00 93.75 80 LEU A CA 1
ATOM 643 C C . LEU A 1 80 ? -16.929 -5.278 6.217 1.00 93.75 80 LEU A C 1
ATOM 645 O O . LEU A 1 80 ? -15.869 -4.670 6.044 1.00 93.75 80 LEU A O 1
ATOM 649 N N . GLY A 1 81 ? -17.812 -4.909 7.148 1.00 94.19 81 GLY A N 1
ATOM 650 C CA . GLY A 1 81 ? -17.578 -3.811 8.079 1.00 94.19 81 GLY A CA 1
ATOM 651 C C . GLY A 1 81 ? -16.412 -4.085 9.030 1.00 94.19 81 GLY A C 1
ATOM 652 O O . GLY A 1 81 ? -15.650 -3.172 9.345 1.00 94.19 81 GLY A O 1
ATOM 653 N N . GLU A 1 82 ? -16.217 -5.335 9.455 1.00 94.44 82 GLU A N 1
ATOM 654 C CA . GLU A 1 82 ? -15.081 -5.725 10.301 1.00 94.44 82 GLU A CA 1
ATOM 655 C C . GLU A 1 82 ? -13.762 -5.705 9.534 1.00 94.44 82 GLU A C 1
ATOM 657 O O . GLU A 1 82 ? -12.763 -5.217 10.064 1.00 94.44 82 GLU A O 1
ATOM 662 N N . LEU A 1 83 ? -13.766 -6.164 8.281 1.00 96.12 83 LEU A N 1
ATOM 663 C CA . LEU A 1 83 ? -12.593 -6.090 7.408 1.00 96.12 83 LEU A CA 1
ATOM 664 C C . LEU A 1 83 ? -12.180 -4.636 7.154 1.00 96.12 83 LEU A C 1
ATOM 666 O O . LEU A 1 83 ? -11.012 -4.300 7.340 1.00 96.12 83 LEU A O 1
ATOM 670 N N . LYS A 1 84 ? -13.136 -3.760 6.815 1.00 94.12 84 LYS A N 1
ATOM 671 C CA . LYS A 1 84 ? -12.875 -2.325 6.609 1.00 94.12 84 LYS A CA 1
ATOM 672 C C . LYS A 1 84 ? -12.342 -1.651 7.872 1.00 94.12 84 LYS A C 1
ATOM 674 O O . LYS A 1 84 ? -11.358 -0.921 7.805 1.00 94.12 84 LYS A O 1
ATOM 679 N N . LYS A 1 85 ? -12.942 -1.926 9.036 1.00 93.44 85 LYS A N 1
ATOM 680 C CA . LYS A 1 85 ? -12.471 -1.379 10.321 1.00 93.44 85 LYS A CA 1
ATOM 681 C C . LYS A 1 85 ? -11.056 -1.849 10.655 1.00 93.44 85 LYS A C 1
ATOM 683 O O . LYS A 1 85 ? -10.250 -1.046 11.118 1.00 93.44 85 LYS A O 1
ATOM 688 N N . ALA A 1 86 ? -10.742 -3.120 10.406 1.00 94.75 86 ALA A N 1
ATOM 689 C CA . ALA A 1 86 ? -9.400 -3.660 10.614 1.00 94.75 86 ALA A CA 1
ATOM 690 C C . ALA A 1 86 ? -8.379 -3.023 9.659 1.00 94.75 86 ALA A C 1
ATOM 692 O O . ALA A 1 86 ? -7.298 -2.628 10.092 1.00 94.75 86 ALA A O 1
ATOM 693 N N . GLU A 1 87 ? -8.732 -2.864 8.382 1.00 94.94 87 GLU A N 1
ATOM 694 C CA . GLU A 1 87 ? -7.904 -2.173 7.392 1.00 94.94 87 GLU A CA 1
ATOM 695 C C . GLU A 1 87 ? -7.618 -0.724 7.816 1.00 94.94 87 GLU A C 1
ATOM 697 O O . GLU A 1 87 ? -6.456 -0.323 7.905 1.00 94.94 87 GLU A O 1
ATOM 702 N N . GLN A 1 88 ? -8.658 0.041 8.158 1.00 94.00 88 GLN A N 1
ATOM 703 C CA . GLN A 1 88 ? -8.528 1.415 8.650 1.00 94.00 88 GLN A CA 1
ATOM 704 C C . GLN A 1 88 ? -7.670 1.488 9.916 1.00 94.00 88 GLN A C 1
ATOM 706 O O . GLN A 1 88 ? -6.833 2.380 10.040 1.00 94.00 88 GLN A O 1
ATOM 711 N N . LEU A 1 89 ? -7.846 0.558 10.858 1.00 93.44 89 LEU A N 1
ATOM 712 C CA . LEU A 1 89 ? -7.053 0.505 12.085 1.00 93.44 89 LEU A CA 1
ATOM 713 C C . LEU A 1 89 ? -5.571 0.265 11.780 1.00 93.44 89 LEU A C 1
ATOM 715 O O . LEU A 1 89 ? -4.720 0.986 12.299 1.00 93.44 89 LEU A O 1
ATOM 719 N N . LEU A 1 90 ? -5.255 -0.686 10.897 1.00 94.50 90 LEU A N 1
ATOM 720 C CA . LEU A 1 90 ? -3.878 -0.956 10.480 1.00 94.50 90 LEU A CA 1
ATOM 721 C C . LEU A 1 90 ? -3.232 0.271 9.827 1.00 94.50 90 LEU A C 1
ATOM 723 O O . LEU A 1 90 ? -2.091 0.615 10.144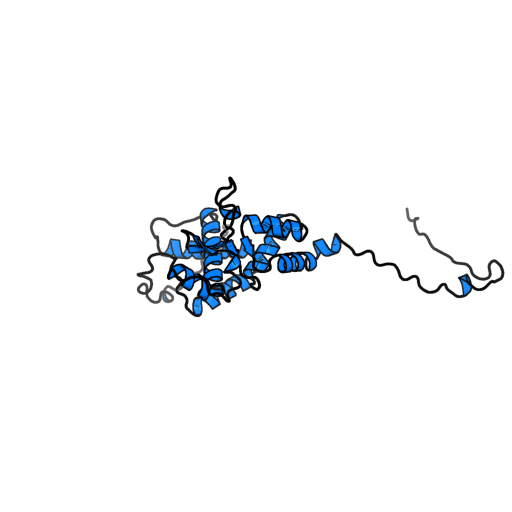 1.00 94.50 90 LEU A O 1
ATOM 727 N N . LEU A 1 91 ? -3.972 0.950 8.947 1.00 94.62 91 LEU A N 1
ATOM 728 C CA . LEU A 1 91 ? -3.526 2.177 8.289 1.00 94.62 91 LEU A CA 1
ATOM 729 C C . LEU A 1 91 ? -3.258 3.292 9.307 1.00 94.62 91 LEU A C 1
ATOM 731 O O . LEU A 1 91 ? -2.186 3.896 9.267 1.00 94.62 91 LEU A O 1
ATOM 735 N N . LYS A 1 92 ? -4.172 3.513 10.261 1.00 92.94 92 LYS A N 1
ATOM 736 C CA . LYS A 1 92 ? -4.002 4.511 11.331 1.00 92.94 92 LYS A CA 1
ATOM 737 C C . LYS A 1 92 ? -2.764 4.235 12.174 1.00 92.94 92 LYS A C 1
ATOM 739 O O . LYS A 1 92 ? -2.012 5.163 12.454 1.00 92.94 92 LYS A O 1
ATOM 744 N N . LEU A 1 93 ? -2.529 2.981 12.563 1.00 91.88 93 LEU A N 1
ATOM 745 C CA . LEU A 1 93 ? -1.355 2.619 13.363 1.00 91.88 93 LEU A CA 1
ATOM 746 C C . LEU A 1 93 ? -0.048 2.926 12.622 1.00 91.88 93 LEU A C 1
ATOM 748 O O . LEU A 1 93 ? 0.868 3.507 13.202 1.00 91.88 93 LEU A O 1
ATOM 752 N N . VAL A 1 94 ? 0.026 2.597 11.329 1.00 92.69 94 VAL A N 1
ATOM 753 C CA . VAL A 1 94 ? 1.209 2.905 10.511 1.00 92.69 94 VAL A CA 1
ATOM 754 C C . VAL A 1 94 ? 1.374 4.412 10.313 1.00 92.69 94 VAL A C 1
ATOM 756 O O . VAL A 1 94 ? 2.486 4.917 10.443 1.00 92.69 94 VAL A O 1
ATOM 759 N N . GLN A 1 95 ? 0.294 5.151 10.057 1.00 92.56 95 GLN A N 1
ATOM 760 C CA . GLN A 1 95 ? 0.358 6.605 9.891 1.00 92.56 95 GLN A CA 1
ATOM 761 C C . GLN A 1 95 ? 0.777 7.325 11.173 1.00 92.56 95 GLN A C 1
ATOM 763 O O . GLN A 1 95 ? 1.659 8.174 11.120 1.00 92.56 95 GLN A O 1
ATOM 768 N N . ARG A 1 96 ? 0.217 6.953 12.329 1.00 89.69 96 ARG A N 1
ATOM 769 C CA . ARG A 1 96 ? 0.598 7.531 13.630 1.00 89.69 96 ARG A CA 1
ATOM 770 C 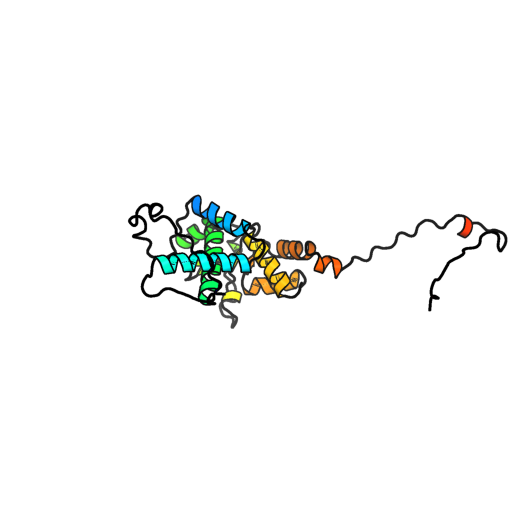C . ARG A 1 96 ? 2.079 7.337 13.942 1.00 89.69 96 ARG A C 1
ATOM 772 O O . ARG A 1 96 ? 2.669 8.174 14.617 1.00 89.69 96 ARG A O 1
ATOM 779 N N . LYS A 1 97 ? 2.669 6.241 13.464 1.00 88.31 97 LYS A N 1
ATOM 780 C CA . LYS A 1 97 ? 4.095 5.950 13.621 1.00 88.31 97 LYS A CA 1
ATOM 781 C C . LYS A 1 97 ? 4.950 6.757 12.646 1.00 88.31 97 LYS A C 1
ATOM 783 O O . LYS A 1 97 ? 5.867 7.453 13.066 1.00 88.31 97 LYS A O 1
ATOM 788 N N . GLU A 1 98 ? 4.656 6.651 11.354 1.00 89.94 98 GLU A N 1
ATOM 789 C CA . GLU A 1 98 ? 5.512 7.181 10.284 1.00 89.94 98 GLU A CA 1
ATOM 790 C C . GLU A 1 98 ? 5.323 8.687 10.051 1.00 89.94 98 GLU A C 1
ATOM 792 O O . GLU A 1 98 ? 6.248 9.351 9.598 1.00 89.94 98 GLU A O 1
ATOM 797 N N . PHE A 1 99 ? 4.149 9.228 10.384 1.00 90.00 99 PHE A N 1
ATOM 798 C CA . PHE A 1 99 ? 3.783 10.638 10.215 1.00 90.00 99 PHE A CA 1
ATOM 799 C C . PHE A 1 99 ? 3.462 11.318 11.552 1.00 90.00 99 PHE A C 1
ATOM 801 O O . PHE A 1 99 ? 2.638 12.230 11.611 1.00 90.00 99 PHE A O 1
ATOM 808 N N . LYS A 1 100 ? 4.078 10.860 12.653 1.00 88.88 100 LYS A N 1
ATOM 809 C CA . LYS A 1 100 ? 3.806 11.364 14.012 1.00 88.88 100 LYS A CA 1
ATOM 810 C C . LYS A 1 100 ? 3.921 12.889 14.096 1.00 88.88 100 LYS A C 1
ATOM 812 O O . LYS A 1 100 ? 3.068 13.546 14.684 1.00 88.88 100 LYS A O 1
ATOM 817 N N . VAL A 1 101 ? 4.979 13.448 13.508 1.00 87.44 101 VAL A N 1
ATOM 818 C CA . VAL A 1 101 ? 5.267 14.888 13.559 1.00 87.44 101 VAL A CA 1
ATOM 819 C C . VAL A 1 101 ? 4.226 15.670 12.760 1.00 87.44 101 VAL A C 1
ATOM 821 O O . VAL A 1 101 ? 3.686 16.662 13.247 1.00 87.44 101 VAL A O 1
ATOM 824 N N . GLU A 1 102 ? 3.913 15.210 11.551 1.00 88.31 102 GLU A N 1
ATOM 825 C CA . GLU A 1 102 ? 2.936 15.841 10.670 1.00 88.31 102 GLU A CA 1
ATOM 826 C C . GLU A 1 102 ? 1.522 15.782 11.256 1.00 88.31 102 GLU A C 1
ATOM 828 O O . GLU A 1 102 ? 0.819 16.791 11.243 1.00 88.31 102 GLU A O 1
ATOM 833 N N . MET A 1 103 ? 1.116 14.635 11.810 1.00 88.69 103 MET A N 1
ATOM 834 C CA . MET A 1 103 ? -0.198 14.472 12.437 1.00 88.69 103 MET A CA 1
ATOM 835 C C . MET A 1 103 ? -0.355 15.361 13.674 1.00 88.69 103 MET A C 1
ATOM 837 O O . MET A 1 103 ? -1.380 16.026 13.802 1.00 88.69 103 MET A O 1
ATOM 841 N N . ASN A 1 104 ? 0.663 15.432 14.539 1.00 87.50 104 ASN A N 1
ATOM 842 C CA . ASN A 1 104 ? 0.638 16.313 15.711 1.00 87.50 104 ASN A CA 1
ATOM 843 C C . ASN A 1 104 ? 0.569 17.793 15.309 1.00 87.50 104 ASN A C 1
ATOM 845 O O . ASN A 1 104 ? -0.154 18.565 15.934 1.00 87.50 104 ASN A O 1
ATOM 849 N N . GLY A 1 105 ? 1.287 18.189 14.251 1.00 85.44 105 GLY A N 1
ATOM 850 C CA . GLY A 1 105 ? 1.206 19.546 13.707 1.00 85.44 105 GLY A CA 1
ATOM 851 C C . GLY A 1 105 ? -0.221 19.902 13.287 1.00 85.44 105 GLY A C 1
ATOM 852 O O . GLY A 1 105 ? -0.771 20.889 13.766 1.00 85.44 105 GLY A O 1
ATOM 853 N N . ILE A 1 106 ? -0.8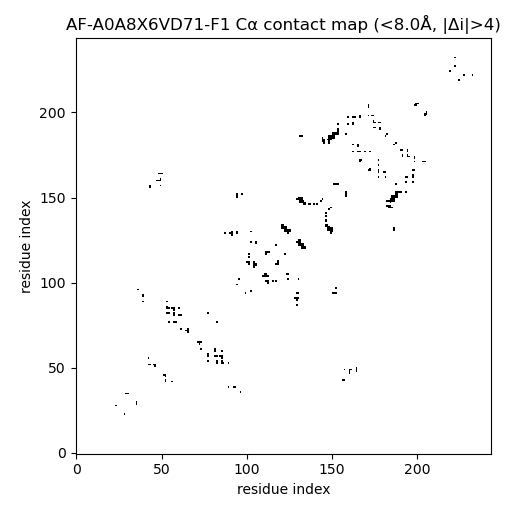48 19.041 12.477 1.00 85.19 106 ILE A N 1
ATOM 854 C CA . ILE A 1 106 ? -2.218 19.247 11.982 1.00 85.19 106 ILE A CA 1
ATOM 855 C C . ILE A 1 106 ? -3.236 19.295 13.132 1.00 85.19 106 ILE A C 1
ATOM 857 O O . ILE A 1 106 ? -4.131 20.137 13.113 1.00 85.19 106 ILE A O 1
ATOM 861 N N . GLN A 1 107 ? -3.107 18.424 14.139 1.00 84.44 107 GLN A N 1
ATOM 862 C CA . GLN A 1 107 ? -4.020 18.400 15.292 1.00 84.44 107 GLN A CA 1
ATOM 863 C C . GLN A 1 107 ? -3.929 19.666 16.147 1.00 84.44 107 GLN A C 1
ATOM 865 O O . GLN A 1 107 ? -4.953 20.171 16.599 1.00 84.44 107 GLN A O 1
ATOM 870 N N . ASN A 1 108 ? -2.729 20.219 16.319 1.00 82.31 108 ASN A N 1
ATOM 871 C CA . ASN A 1 108 ? -2.508 21.423 17.122 1.00 82.31 108 ASN A CA 1
ATOM 872 C C . ASN A 1 108 ? -2.802 22.727 16.357 1.00 82.31 108 ASN A C 1
ATOM 874 O O . ASN A 1 108 ? -2.360 23.793 16.778 1.00 82.31 108 ASN A O 1
ATOM 878 N N . SER A 1 109 ? -3.507 22.659 15.217 1.00 69.44 109 SER A N 1
ATOM 879 C CA . SER A 1 109 ? -3.725 23.789 14.293 1.00 69.44 109 SER A CA 1
ATOM 880 C C . SER A 1 109 ? -2.429 24.476 13.831 1.00 69.44 109 SER A C 1
ATOM 882 O O . SER A 1 109 ? -2.450 25.604 13.339 1.00 69.44 109 SER A O 1
ATOM 884 N N . ALA A 1 110 ? -1.291 23.792 13.962 1.00 66.88 110 ALA A N 1
ATOM 885 C CA . ALA A 1 110 ? -0.010 24.245 13.459 1.00 66.88 110 ALA A CA 1
ATOM 886 C C . ALA A 1 110 ? 0.152 23.793 12.000 1.00 66.88 110 ALA A C 1
ATOM 888 O O . ALA A 1 110 ? -0.315 22.732 11.580 1.00 66.88 110 ALA A O 1
ATOM 889 N N . MET A 1 111 ? 0.838 24.597 11.191 1.00 66.12 111 MET A N 1
ATOM 890 C CA . MET A 1 111 ? 1.164 24.187 9.827 1.00 66.12 111 MET A CA 1
ATOM 891 C C . MET A 1 111 ? 2.119 22.989 9.853 1.00 66.12 111 MET A C 1
ATOM 893 O O . MET A 1 111 ? 3.035 22.919 10.673 1.00 66.12 111 MET A O 1
ATOM 897 N N . VAL A 1 112 ? 1.937 22.066 8.906 1.00 74.25 112 VAL A N 1
ATOM 898 C CA . VAL A 1 112 ? 2.868 20.952 8.680 1.00 74.25 112 VAL A CA 1
ATOM 899 C C . VAL A 1 112 ? 4.296 21.510 8.550 1.00 74.25 112 VAL A C 1
ATOM 901 O O . VAL A 1 112 ? 4.477 22.503 7.826 1.00 74.25 112 VAL A O 1
ATOM 904 N N . PRO A 1 113 ? 5.311 20.896 9.197 1.00 70.94 113 PRO A N 1
ATOM 905 C CA . PRO A 1 113 ? 6.682 21.391 9.155 1.00 70.94 113 PRO A CA 1
ATOM 906 C C . PRO A 1 113 ? 7.128 21.702 7.725 1.00 70.94 113 PRO A C 1
ATOM 908 O O . PRO A 1 113 ? 6.900 20.905 6.806 1.00 70.94 113 PRO A O 1
ATOM 911 N N . SER A 1 114 ? 7.783 22.849 7.532 1.00 62.31 114 SER A N 1
ATOM 912 C CA . SER A 1 114 ? 8.296 23.309 6.232 1.00 62.31 114 SER A CA 1
ATOM 913 C C . SER A 1 114 ? 9.204 22.285 5.549 1.00 62.31 114 SER A C 1
ATOM 915 O O . SER A 1 114 ? 9.150 22.162 4.330 1.00 62.31 114 SER A O 1
ATOM 917 N N . ASN A 1 115 ? 9.949 21.502 6.331 1.00 69.69 115 ASN A N 1
ATOM 918 C CA . ASN A 1 115 ? 10.871 20.475 5.840 1.00 69.69 115 ASN A CA 1
ATOM 919 C C . ASN A 1 115 ? 10.199 19.124 5.534 1.00 69.69 115 ASN A C 1
ATOM 921 O O . ASN A 1 115 ? 10.861 18.190 5.077 1.00 69.69 115 ASN A O 1
ATOM 925 N N . SER A 1 116 ? 8.897 18.976 5.796 1.00 75.88 116 SER A N 1
ATOM 926 C CA . SER A 1 116 ? 8.205 17.708 5.561 1.00 75.88 116 SER A CA 1
ATOM 927 C C . SER A 1 116 ? 7.950 17.482 4.069 1.00 75.88 116 SER A C 1
ATOM 929 O O . SER A 1 116 ? 7.506 18.359 3.325 1.00 75.88 116 SER A O 1
ATOM 931 N N . ARG A 1 117 ? 8.143 16.239 3.624 1.00 75.38 117 ARG A N 1
ATOM 932 C CA . ARG A 1 117 ? 7.897 15.818 2.230 1.00 75.38 117 ARG A CA 1
ATOM 933 C C . ARG A 1 117 ? 6.408 15.786 1.867 1.00 75.38 117 ARG A C 1
ATOM 935 O O . ARG A 1 117 ? 6.062 15.504 0.723 1.00 75.38 117 ARG A O 1
ATOM 942 N N . VAL A 1 118 ? 5.546 16.012 2.856 1.00 81.94 118 VAL A N 1
ATOM 943 C CA . VAL A 1 118 ? 4.092 15.886 2.776 1.00 81.94 118 VAL A CA 1
ATOM 944 C C . VAL A 1 118 ? 3.422 17.261 2.700 1.00 81.94 118 VAL A C 1
ATOM 946 O O . VAL A 1 118 ? 2.307 17.349 2.201 1.00 81.94 118 VAL A O 1
ATOM 949 N N . LYS A 1 119 ? 4.089 18.354 3.106 1.00 81.25 119 LYS A N 1
ATOM 950 C CA . LYS A 1 119 ? 3.505 19.710 3.110 1.00 81.25 119 LYS A CA 1
ATOM 951 C C . LYS A 1 119 ? 2.902 20.118 1.762 1.00 81.25 119 LYS A C 1
ATOM 953 O O . LYS A 1 119 ? 1.818 20.690 1.718 1.00 81.25 119 LYS A O 1
ATOM 958 N N . THR A 1 120 ? 3.566 19.781 0.658 1.00 84.19 120 THR A N 1
ATOM 959 C CA . THR A 1 120 ? 3.106 20.099 -0.708 1.00 84.19 120 THR A CA 1
ATOM 960 C C . THR A 1 120 ? 1.822 19.371 -1.113 1.00 84.19 120 THR A C 1
ATOM 962 O O . THR A 1 120 ? 1.195 19.743 -2.101 1.00 84.19 120 THR A O 1
ATOM 965 N N . LEU A 1 121 ? 1.416 18.351 -0.355 1.00 85.75 121 LEU A N 1
ATOM 966 C CA . LEU A 1 121 ? 0.221 17.542 -0.592 1.00 85.75 121 LEU A CA 1
ATOM 967 C C . LEU A 1 121 ? -1.014 18.073 0.155 1.00 85.75 121 LEU A C 1
ATOM 969 O O . LEU A 1 121 ? -2.055 17.426 0.116 1.00 85.75 121 LEU A O 1
ATOM 973 N N . ASN A 1 122 ? -0.900 19.215 0.847 1.00 87.19 122 ASN A N 1
ATOM 974 C CA . ASN A 1 122 ? -1.960 19.806 1.672 1.00 87.19 122 ASN A CA 1
ATOM 975 C C . ASN A 1 122 ? -2.706 18.753 2.526 1.00 87.19 122 ASN A C 1
ATOM 977 O O . ASN A 1 122 ? -3.899 18.511 2.309 1.00 87.19 122 ASN A O 1
ATOM 981 N N . PRO A 1 123 ? -1.989 18.027 3.403 1.00 90.25 123 PRO A N 1
ATOM 982 C CA . PRO A 1 123 ? -2.555 16.891 4.109 1.00 90.25 123 PRO A CA 1
ATOM 983 C C . PRO A 1 123 ? -3.538 17.344 5.191 1.00 90.25 123 PRO A C 1
ATOM 985 O O . PRO A 1 123 ? -3.349 18.381 5.824 1.00 90.25 123 PRO A O 1
ATOM 988 N N . PHE A 1 124 ? -4.560 16.532 5.437 1.00 90.69 124 PHE A N 1
ATOM 989 C CA . PHE A 1 124 ? -5.542 16.759 6.494 1.00 90.69 124 PHE A CA 1
ATOM 990 C C . PHE A 1 124 ? -5.944 15.432 7.142 1.00 90.69 124 PHE A C 1
ATOM 992 O O . PHE A 1 124 ? -5.734 14.361 6.569 1.00 90.69 124 PHE A O 1
ATOM 999 N N . ILE A 1 125 ? -6.507 15.501 8.345 1.00 91.50 125 ILE A N 1
ATOM 1000 C CA . ILE A 1 125 ? -7.021 14.334 9.065 1.00 91.50 125 ILE A CA 1
ATOM 1001 C C . ILE A 1 125 ? -8.535 14.276 8.853 1.00 91.50 125 ILE A C 1
ATOM 1003 O O . ILE A 1 125 ? -9.221 15.280 9.042 1.00 91.50 125 ILE A O 1
ATOM 1007 N N . ASP A 1 126 ? -9.045 13.128 8.410 1.00 90.81 126 ASP A N 1
ATOM 1008 C CA . ASP A 1 126 ? -10.485 12.926 8.222 1.00 90.81 126 ASP A CA 1
ATOM 1009 C C . ASP A 1 126 ? -11.223 12.656 9.548 1.00 90.81 126 ASP A C 1
ATOM 1011 O O . ASP A 1 126 ? -10.618 12.542 10.615 1.00 90.81 126 ASP A O 1
ATOM 1015 N N . SER A 1 127 ? -12.552 12.531 9.486 1.00 89.12 127 SER A N 1
ATOM 1016 C CA . SER A 1 127 ? -13.394 12.231 10.654 1.00 89.12 127 SER A CA 1
ATOM 1017 C C . SER A 1 127 ? -13.087 10.879 11.302 1.00 89.12 127 SER A C 1
ATOM 1019 O O . SER A 1 127 ? -13.424 10.657 12.462 1.00 89.12 127 SER A O 1
ATOM 1021 N N . GLU A 1 128 ? -12.432 9.970 10.580 1.00 87.69 128 GLU A N 1
ATOM 1022 C CA . GLU A 1 128 ? -12.001 8.683 11.106 1.00 87.69 128 GLU A CA 1
ATOM 1023 C C . GLU A 1 128 ? -10.607 8.769 11.751 1.00 87.69 128 GLU A C 1
ATOM 1025 O O . GLU A 1 128 ? -10.161 7.800 12.367 1.00 87.69 128 GLU A O 1
ATOM 1030 N N . GLY A 1 129 ? -9.900 9.896 11.662 1.00 89.50 129 GLY A N 1
ATOM 1031 C CA . GLY A 1 129 ? -8.542 10.044 12.184 1.00 89.50 129 GLY A CA 1
ATOM 1032 C C . GLY A 1 129 ? -7.454 9.497 11.251 1.00 89.50 129 GLY A C 1
ATOM 1033 O O . GLY A 1 129 ? -6.367 9.157 11.723 1.00 89.50 129 GLY A O 1
ATOM 1034 N N . ILE A 1 130 ? -7.743 9.365 9.954 1.00 92.94 130 ILE A N 1
ATOM 1035 C CA . ILE A 1 130 ? -6.807 8.942 8.904 1.00 92.94 130 ILE A CA 1
ATOM 1036 C C . ILE A 1 130 ? -6.206 10.179 8.238 1.00 92.94 130 ILE A C 1
ATOM 1038 O O . ILE A 1 130 ? -6.912 11.115 7.863 1.00 92.94 130 ILE A O 1
ATOM 1042 N N . LEU A 1 131 ? -4.890 10.161 8.040 1.00 93.44 131 LEU A N 1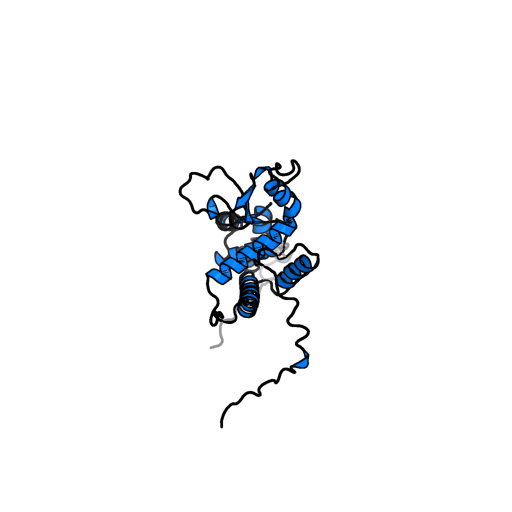
ATOM 1043 C CA . LEU A 1 131 ? -4.177 11.196 7.304 1.00 93.44 131 LEU A CA 1
ATOM 1044 C C . LEU A 1 131 ? -4.399 11.019 5.792 1.00 93.44 131 LEU A C 1
ATOM 1046 O O . LEU A 1 131 ? -4.045 9.988 5.205 1.00 93.44 131 LEU A O 1
ATOM 1050 N N . ARG A 1 132 ? -4.973 12.032 5.148 1.00 93.88 132 ARG A N 1
ATOM 1051 C CA . ARG A 1 132 ? -5.294 12.052 3.716 1.00 93.88 132 ARG A CA 1
ATOM 1052 C C . ARG A 1 132 ? -4.621 13.213 3.008 1.00 93.88 132 ARG A C 1
ATOM 1054 O O . ARG A 1 132 ? -4.199 14.187 3.626 1.00 93.88 132 ARG A O 1
ATOM 1061 N N . VAL A 1 133 ? -4.519 13.085 1.691 1.00 92.19 133 VAL A N 1
ATOM 1062 C CA . VAL A 1 133 ? -3.989 14.119 0.800 1.00 92.19 133 VAL A CA 1
ATOM 1063 C C . VAL A 1 133 ? -5.124 15.011 0.311 1.00 92.19 133 VAL A C 1
ATOM 1065 O O . VAL A 1 133 ? -6.135 14.516 -0.185 1.00 92.19 133 VAL A O 1
ATOM 1068 N N . GLY A 1 134 ? -4.956 16.326 0.446 1.00 85.94 134 GLY A N 1
ATOM 1069 C CA . GLY A 1 134 ? -5.836 17.320 -0.158 1.00 85.94 134 GLY A CA 1
ATOM 1070 C C . GLY A 1 134 ? -5.529 17.528 -1.642 1.00 85.94 134 GLY A C 1
ATOM 1071 O O . GLY A 1 134 ? -4.487 17.121 -2.156 1.00 85.94 134 GLY A O 1
ATOM 1072 N N . GLY A 1 135 ? -6.427 18.196 -2.366 1.00 81.19 135 GLY A N 1
ATOM 1073 C CA . GLY A 1 135 ? -6.205 18.443 -3.787 1.00 81.19 135 GLY A CA 1
ATOM 1074 C C . GLY A 1 135 ? -7.199 19.396 -4.437 1.00 81.19 135 GLY A C 1
ATOM 1075 O O . GLY A 1 135 ? -8.151 19.867 -3.819 1.00 81.19 135 GLY A O 1
ATOM 1076 N N . ARG A 1 136 ? -6.971 19.650 -5.730 1.00 82.81 136 ARG A N 1
ATOM 1077 C CA . ARG A 1 136 ? -7.797 20.533 -6.577 1.00 82.81 136 ARG A CA 1
ATOM 1078 C C . ARG A 1 136 ? -9.132 19.910 -6.999 1.00 82.81 136 ARG A C 1
ATOM 1080 O O . ARG A 1 136 ? -9.985 20.599 -7.535 1.00 82.81 136 ARG A O 1
ATOM 1087 N N . LEU A 1 137 ? -9.324 18.616 -6.744 1.00 85.50 137 LEU A N 1
ATOM 1088 C CA . LEU A 1 137 ? -10.510 17.854 -7.149 1.00 85.50 137 LEU A CA 1
ATOM 1089 C C . LEU A 1 137 ? -11.632 17.864 -6.097 1.00 85.50 137 LEU A C 1
ATOM 1091 O O . LEU A 1 137 ? -12.574 17.083 -6.204 1.00 85.50 137 LEU A O 1
ATOM 1095 N N . ARG A 1 138 ? -11.566 18.745 -5.091 1.00 84.50 138 ARG A N 1
ATOM 1096 C CA . ARG A 1 138 ? -12.546 18.818 -3.992 1.00 84.50 138 ARG A CA 1
ATOM 1097 C C . ARG A 1 138 ? -13.998 18.925 -4.478 1.00 84.50 138 ARG A C 1
ATOM 1099 O O . ARG A 1 138 ? -14.860 18.258 -3.916 1.00 84.50 138 ARG A O 1
ATOM 1106 N N . ASN A 1 139 ? -14.233 19.690 -5.544 1.00 86.62 139 ASN A N 1
ATOM 1107 C CA . ASN A 1 139 ? -15.569 19.964 -6.087 1.00 86.62 139 ASN A CA 1
ATOM 1108 C C . ASN A 1 139 ? -15.960 19.048 -7.262 1.00 86.62 139 ASN A C 1
ATOM 1110 O O . ASN A 1 139 ? -16.998 19.259 -7.873 1.00 86.62 139 ASN A O 1
ATOM 1114 N N . SER A 1 140 ? -15.126 18.067 -7.622 1.00 90.38 140 SER A N 1
ATOM 1115 C CA . SER A 1 140 ? -15.443 17.130 -8.713 1.00 90.38 140 SER A CA 1
ATOM 1116 C C . SER A 1 140 ? -16.514 16.117 -8.297 1.00 90.38 140 SER A C 1
ATOM 1118 O O . SER A 1 140 ? -16.701 15.886 -7.106 1.00 90.38 140 SER A O 1
ATOM 1120 N N . ASP A 1 141 ? -17.188 15.463 -9.241 1.00 91.38 141 ASP A N 1
ATOM 1121 C CA . ASP A 1 141 ? -18.137 14.379 -8.945 1.00 91.38 141 ASP A CA 1
ATOM 1122 C C . ASP A 1 141 ? -17.465 12.997 -9.027 1.00 91.38 141 ASP A C 1
ATOM 1124 O O . ASP A 1 141 ? -17.751 12.167 -9.882 1.00 91.38 141 ASP A O 1
ATOM 1128 N N . ILE A 1 142 ? -16.456 12.788 -8.179 1.00 90.62 142 ILE A N 1
ATOM 1129 C CA . ILE A 1 142 ? -15.740 11.508 -8.057 1.00 90.62 142 ILE A CA 1
ATOM 1130 C C . ILE A 1 142 ? -15.816 10.982 -6.621 1.00 90.62 142 ILE A C 1
ATOM 1132 O O . ILE A 1 142 ? -16.176 11.710 -5.686 1.00 90.62 142 ILE A O 1
ATOM 1136 N N . ASN A 1 143 ? -15.445 9.717 -6.422 1.00 91.50 143 ASN A N 1
ATOM 1137 C CA . ASN A 1 143 ?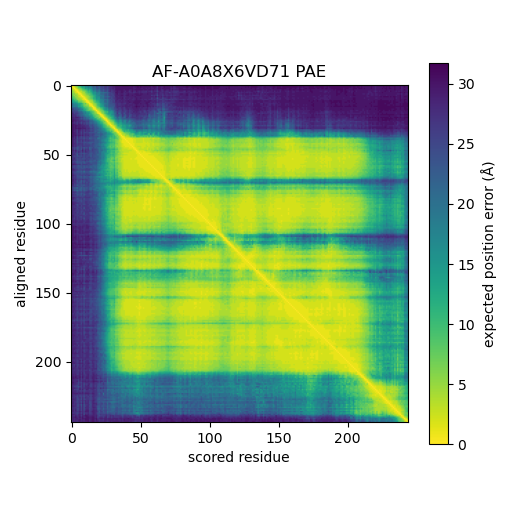 -15.498 9.082 -5.108 1.00 91.50 143 ASN A CA 1
ATOM 1138 C C . ASN A 1 143 ? -14.590 9.817 -4.102 1.00 91.50 143 ASN A C 1
ATOM 1140 O O . ASN A 1 143 ? -13.490 10.260 -4.436 1.00 91.50 143 ASN A O 1
ATOM 1144 N N . TYR A 1 144 ? -15.024 9.909 -2.844 1.00 90.88 144 TYR A N 1
ATOM 1145 C CA . TYR A 1 144 ? -14.281 10.543 -1.755 1.00 90.88 144 TYR A CA 1
ATOM 1146 C C . TYR A 1 144 ? -12.836 10.037 -1.633 1.00 90.88 144 TYR A C 1
ATOM 1148 O O . TYR A 1 144 ? -11.917 10.841 -1.504 1.00 90.88 144 TYR A O 1
ATOM 1156 N N . ASN A 1 145 ? -12.609 8.724 -1.749 1.00 90.38 145 ASN A N 1
ATOM 1157 C CA . ASN A 1 145 ? -11.258 8.153 -1.683 1.00 90.38 145 ASN A CA 1
ATOM 1158 C C . ASN A 1 145 ? -10.367 8.570 -2.865 1.00 90.38 145 ASN A C 1
ATOM 1160 O O . ASN A 1 145 ? -9.153 8.655 -2.705 1.00 90.38 145 ASN A O 1
ATOM 1164 N N . GLN A 1 146 ? -10.962 8.877 -4.021 1.00 90.44 146 GLN A N 1
ATOM 1165 C CA . GLN A 1 146 ? -10.242 9.377 -5.194 1.00 90.44 146 GLN A CA 1
ATOM 1166 C C . GLN A 1 146 ? -9.935 10.873 -5.055 1.00 90.44 146 GLN A C 1
ATOM 1168 O O . GLN A 1 146 ? -8.860 11.322 -5.450 1.00 90.44 146 GLN A O 1
ATOM 1173 N N . LYS A 1 147 ? -10.859 11.646 -4.463 1.00 92.06 147 LYS A N 1
ATOM 1174 C CA . LYS A 1 147 ? -10.644 13.067 -4.133 1.00 92.06 147 LYS A CA 1
ATOM 1175 C C . LYS A 1 147 ? -9.542 13.238 -3.098 1.00 92.06 147 LYS A C 1
ATOM 1177 O O . LYS A 1 147 ? -8.696 14.119 -3.238 1.00 92.06 147 LYS A O 1
ATOM 1182 N N . PHE A 1 148 ? -9.595 12.402 -2.064 1.00 93.88 148 PHE A N 1
ATOM 1183 C CA . PHE A 1 148 ? -8.770 12.494 -0.869 1.00 93.88 148 PHE A CA 1
ATOM 1184 C C . PHE A 1 148 ? -8.140 11.135 -0.548 1.00 93.88 148 PHE A C 1
ATOM 1186 O O . PHE A 1 148 ? -8.567 10.439 0.383 1.00 93.88 148 PHE A O 1
ATOM 1193 N N . PRO A 1 149 ? -7.135 10.716 -1.331 1.00 94.75 149 PRO A N 1
ATOM 1194 C CA . PRO A 1 149 ? -6.491 9.429 -1.134 1.00 94.75 149 PRO A CA 1
ATOM 1195 C C . PRO A 1 149 ? -5.736 9.371 0.198 1.00 94.75 149 PRO A C 1
ATOM 1197 O O . PRO A 1 149 ? -5.183 10.366 0.680 1.00 94.75 149 PRO A O 1
ATOM 1200 N N . ILE A 1 150 ? -5.700 8.177 0.790 1.00 95.75 150 ILE A N 1
ATOM 1201 C CA . ILE A 1 150 ? -5.052 7.910 2.080 1.00 95.75 150 ILE A CA 1
ATOM 1202 C C . ILE A 1 150 ? -3.536 7.986 1.916 1.00 95.75 150 ILE A C 1
ATOM 1204 O O . ILE A 1 150 ? -2.966 7.304 1.064 1.00 95.75 150 ILE A O 1
ATOM 1208 N N . LEU A 1 151 ? -2.864 8.787 2.740 1.00 95.19 151 LEU A N 1
ATOM 1209 C CA . LEU A 1 151 ? -1.418 8.955 2.643 1.00 95.19 151 LEU A CA 1
ATOM 1210 C C . LEU A 1 151 ? -0.676 7.716 3.167 1.00 95.19 151 LEU A C 1
ATOM 1212 O O . LEU A 1 151 ? -0.910 7.274 4.290 1.00 95.19 151 LEU A O 1
ATOM 1216 N N . LEU A 1 152 ? 0.274 7.191 2.393 1.00 95.44 152 LEU A N 1
ATOM 1217 C CA . LEU A 1 152 ? 1.097 6.049 2.792 1.00 95.44 152 LEU A CA 1
ATOM 1218 C C . LEU A 1 152 ? 2.602 6.359 2.752 1.00 95.44 152 LEU A C 1
ATOM 1220 O O . LEU A 1 152 ? 3.084 7.011 1.815 1.00 95.44 152 LEU A O 1
ATOM 1224 N N . PRO A 1 153 ? 3.375 5.843 3.727 1.00 93.75 153 PRO A N 1
ATOM 1225 C CA . PRO A 1 153 ? 4.828 5.969 3.742 1.00 93.75 153 PRO A CA 1
ATOM 1226 C C . PRO A 1 153 ? 5.455 5.171 2.594 1.00 93.75 153 PRO A C 1
ATOM 1228 O O . PRO A 1 153 ? 4.974 4.107 2.208 1.00 93.75 153 PRO A O 1
ATOM 1231 N N . SER A 1 154 ? 6.569 5.667 2.053 1.00 89.38 154 SER A N 1
ATOM 1232 C CA . SER A 1 154 ? 7.245 5.016 0.917 1.00 89.38 154 SER A CA 1
ATOM 1233 C C . SER A 1 154 ? 8.004 3.740 1.307 1.00 89.38 154 SER A C 1
ATOM 1235 O O . SER A 1 154 ? 8.026 2.763 0.562 1.00 89.38 154 SER A O 1
ATOM 1237 N N . LYS A 1 155 ? 8.643 3.742 2.481 1.00 89.50 155 LYS A N 1
ATOM 1238 C CA . LYS A 1 155 ? 9.577 2.703 2.932 1.00 89.50 155 LYS A CA 1
ATOM 1239 C C . LYS A 1 155 ? 8.971 1.899 4.080 1.00 89.50 155 LYS A C 1
ATOM 1241 O O . LYS A 1 155 ? 9.515 1.875 5.173 1.00 89.50 155 LYS A O 1
ATOM 1246 N N . HIS A 1 156 ? 7.838 1.252 3.835 1.00 93.00 156 HIS A N 1
ATOM 1247 C CA . HIS A 1 156 ? 7.181 0.430 4.848 1.00 93.00 156 HIS A CA 1
ATOM 1248 C C . HIS A 1 156 ? 6.672 -0.884 4.251 1.00 93.00 156 HIS A C 1
ATOM 1250 O O . HIS A 1 156 ? 6.201 -0.911 3.110 1.00 93.00 156 HIS A O 1
ATOM 1256 N N . LYS A 1 157 ? 6.736 -1.974 5.030 1.00 93.75 157 LYS A N 1
ATOM 1257 C CA . LYS A 1 157 ? 6.301 -3.308 4.581 1.00 93.75 157 LYS A CA 1
ATOM 1258 C C . LYS A 1 157 ? 4.831 -3.305 4.160 1.00 93.75 157 LYS A C 1
ATOM 1260 O O . LYS A 1 157 ? 4.515 -3.813 3.093 1.00 93.75 157 LYS A O 1
ATOM 1265 N N . LEU A 1 158 ? 3.956 -2.656 4.936 1.00 94.94 158 LEU A N 1
ATOM 1266 C CA . LEU A 1 158 ? 2.532 -2.521 4.593 1.00 94.94 158 LEU A CA 1
ATOM 1267 C C . LEU A 1 158 ? 2.329 -1.940 3.187 1.00 94.94 158 LEU A C 1
ATOM 1269 O O . LEU A 1 158 ? 1.561 -2.487 2.407 1.00 94.94 158 LEU A O 1
ATOM 1273 N N . THR A 1 159 ? 3.047 -0.867 2.848 1.00 95.81 159 THR A N 1
ATOM 1274 C CA . THR A 1 159 ? 2.952 -0.223 1.534 1.00 95.81 159 THR A CA 1
ATOM 1275 C C . THR A 1 159 ? 3.332 -1.188 0.418 1.00 95.81 159 THR A C 1
ATOM 1277 O O . THR A 1 159 ? 2.626 -1.270 -0.582 1.00 95.81 159 THR A O 1
ATOM 1280 N N . TYR A 1 160 ? 4.415 -1.950 0.599 1.00 95.69 160 TYR A N 1
ATOM 1281 C CA . TYR A 1 160 ? 4.826 -2.971 -0.363 1.00 95.69 160 TYR A CA 1
ATOM 1282 C C . TYR A 1 160 ? 3.737 -4.035 -0.560 1.00 95.69 160 TYR A C 1
ATOM 1284 O O . TYR A 1 160 ? 3.373 -4.319 -1.698 1.00 95.69 160 TYR A O 1
ATOM 1292 N N . LEU A 1 161 ? 3.164 -4.549 0.533 1.00 95.94 161 LEU A N 1
ATOM 1293 C CA . LEU A 1 161 ? 2.094 -5.551 0.482 1.00 95.94 161 LEU A CA 1
ATOM 1294 C C . LEU A 1 161 ? 0.827 -5.023 -0.202 1.00 95.94 161 LEU A C 1
ATOM 1296 O O . LEU A 1 161 ? 0.203 -5.753 -0.966 1.00 95.94 161 LEU A O 1
ATOM 1300 N N . ILE A 1 162 ? 0.470 -3.754 0.020 1.00 96.62 162 ILE A N 1
ATOM 1301 C CA . ILE A 1 162 ? -0.655 -3.101 -0.665 1.00 96.62 162 ILE A CA 1
ATOM 1302 C C . ILE A 1 162 ? -0.392 -3.031 -2.174 1.00 96.62 162 ILE A C 1
ATOM 1304 O O . ILE A 1 162 ? -1.256 -3.407 -2.966 1.00 96.62 162 ILE A O 1
ATOM 1308 N N . VAL A 1 163 ? 0.797 -2.578 -2.589 1.00 96.88 163 VAL A N 1
ATOM 1309 C CA . VAL A 1 163 ? 1.144 -2.484 -4.018 1.00 96.88 163 VAL A CA 1
ATOM 1310 C C . VAL A 1 163 ? 1.158 -3.866 -4.671 1.00 96.88 163 VAL A C 1
ATOM 1312 O O . VAL A 1 163 ? 0.623 -4.023 -5.766 1.00 96.88 163 VAL A O 1
ATOM 1315 N N . GLU A 1 164 ? 1.721 -4.872 -4.002 1.00 96.00 164 GLU A N 1
ATOM 1316 C CA . GLU A 1 164 ? 1.734 -6.254 -4.487 1.00 96.00 164 GLU A CA 1
ATOM 1317 C C . GLU A 1 164 ? 0.318 -6.830 -4.613 1.00 96.00 164 GLU A C 1
ATOM 1319 O O . GLU A 1 164 ? -0.009 -7.467 -5.617 1.00 96.00 164 GLU A O 1
ATOM 1324 N N . TYR A 1 165 ? -0.546 -6.561 -3.633 1.00 96.06 165 TYR A N 1
ATOM 1325 C CA . TYR A 1 165 ? -1.947 -6.957 -3.679 1.00 96.06 165 TYR A CA 1
ATOM 1326 C C . TYR A 1 165 ? -2.665 -6.348 -4.887 1.00 96.06 165 TYR A C 1
ATOM 1328 O O . TYR A 1 165 ? -3.285 -7.081 -5.656 1.00 96.06 165 TYR A O 1
ATOM 1336 N N . PHE A 1 166 ? -2.542 -5.036 -5.108 1.00 96.50 166 PHE A N 1
ATOM 1337 C CA . PHE A 1 166 ? -3.159 -4.392 -6.269 1.00 96.50 166 PHE A CA 1
ATOM 1338 C C . PHE A 1 166 ? -2.568 -4.877 -7.593 1.00 96.50 166 PHE A C 1
ATOM 1340 O O . PHE A 1 166 ? -3.310 -5.054 -8.556 1.00 96.50 166 PHE A O 1
ATOM 1347 N N . HIS A 1 167 ? -1.265 -5.155 -7.639 1.00 96.75 167 HIS A N 1
ATOM 1348 C CA . HIS A 1 167 ? -0.617 -5.714 -8.820 1.00 96.75 167 HIS A CA 1
ATOM 1349 C C . HIS A 1 167 ? -1.218 -7.070 -9.215 1.00 96.75 167 HIS A C 1
ATOM 1351 O O . HIS A 1 167 ? -1.524 -7.282 -10.387 1.00 96.75 167 HIS A O 1
ATOM 1357 N N . LYS A 1 168 ? -1.457 -7.957 -8.241 1.00 95.75 168 LYS A N 1
ATOM 1358 C CA . LYS A 1 168 ? -2.127 -9.249 -8.471 1.00 95.75 168 LYS A CA 1
ATOM 1359 C C . LYS A 1 168 ? -3.618 -9.076 -8.776 1.00 95.75 168 LYS A C 1
ATOM 1361 O O . LYS A 1 168 ? -4.130 -9.711 -9.691 1.00 95.75 168 LYS A O 1
ATOM 1366 N N . LYS A 1 169 ? -4.306 -8.182 -8.054 1.00 95.75 169 LYS A N 1
ATOM 1367 C CA . LYS A 1 169 ? -5.738 -7.887 -8.240 1.00 95.75 169 LYS A CA 1
ATOM 1368 C C . LYS A 1 169 ? -6.052 -7.411 -9.659 1.00 95.75 169 LYS A C 1
ATOM 1370 O O . LYS A 1 169 ? -7.073 -7.796 -10.215 1.00 95.75 169 LYS A O 1
ATOM 1375 N N . PHE A 1 170 ? -5.181 -6.586 -10.236 1.00 95.62 170 PHE A N 1
ATOM 1376 C CA . PHE A 1 170 ? -5.320 -6.059 -11.595 1.00 95.62 170 PHE A CA 1
ATOM 1377 C C . PHE A 1 170 ? -4.513 -6.857 -12.626 1.00 95.62 170 PHE A C 1
ATOM 1379 O O . PHE A 1 170 ? -3.992 -6.282 -13.579 1.00 95.62 170 PHE A O 1
ATOM 1386 N N . LEU A 1 171 ? -4.403 -8.176 -12.427 1.00 95.25 171 LEU A N 1
ATOM 1387 C CA . LEU A 1 171 ? -3.869 -9.125 -13.410 1.00 95.25 171 LEU A CA 1
ATOM 1388 C C . LEU A 1 171 ? -2.489 -8.729 -13.954 1.00 95.25 171 LEU A C 1
ATOM 1390 O O . LEU A 1 171 ? -2.262 -8.703 -15.159 1.00 95.25 171 LEU A O 1
ATOM 1394 N N . HIS A 1 172 ? -1.559 -8.407 -13.055 1.00 94.44 172 HIS A N 1
ATOM 1395 C CA . HIS A 1 172 ? -0.179 -8.065 -13.400 1.00 94.44 172 HIS A CA 1
ATOM 1396 C C . HIS A 1 172 ? -0.022 -6.801 -14.262 1.00 94.44 172 HIS A C 1
ATOM 1398 O O . HIS A 1 172 ? 0.925 -6.673 -15.036 1.00 94.44 172 HIS A O 1
ATOM 1404 N N . SER A 1 173 ? -0.909 -5.817 -14.077 1.00 93.69 173 SER A N 1
ATOM 1405 C CA . SER A 1 173 ? -0.844 -4.533 -14.781 1.00 93.69 173 SER A CA 1
ATOM 1406 C C . SER A 1 173 ? 0.536 -3.865 -14.681 1.00 93.69 173 SER A C 1
ATOM 1408 O O . SER A 1 173 ? 1.149 -3.850 -13.605 1.00 93.69 173 SER A O 1
ATOM 1410 N N . GLY A 1 174 ? 0.968 -3.227 -15.774 1.00 94.94 174 GLY A N 1
ATOM 1411 C CA . GLY A 1 174 ? 2.219 -2.469 -15.833 1.00 94.94 174 GLY A CA 1
ATOM 1412 C C . GLY A 1 174 ? 2.302 -1.334 -14.797 1.00 94.94 174 GLY A C 1
ATOM 1413 O O . GLY A 1 174 ? 1.288 -0.895 -14.246 1.00 94.94 174 GLY A O 1
ATOM 1414 N N . PRO A 1 175 ? 3.505 -0.792 -14.538 1.00 95.88 175 PRO A N 1
ATOM 1415 C CA . PRO A 1 175 ? 3.766 0.057 -13.372 1.00 95.88 175 PRO A CA 1
ATOM 1416 C C . PRO A 1 175 ? 2.986 1.379 -13.374 1.00 95.88 175 PRO A C 1
ATOM 1418 O O . PRO A 1 175 ? 2.614 1.870 -12.309 1.00 95.88 175 PRO A O 1
ATOM 1421 N N . GLN A 1 176 ? 2.726 1.962 -14.548 1.00 96.12 176 GLN A N 1
ATOM 1422 C CA . GLN A 1 176 ? 1.969 3.211 -14.666 1.00 96.12 176 GLN A CA 1
ATOM 1423 C C . GLN A 1 176 ? 0.468 2.998 -14.418 1.00 96.12 176 GLN A C 1
ATOM 1425 O O . GLN A 1 176 ? -0.144 3.778 -13.691 1.00 96.12 176 GLN A O 1
ATOM 1430 N N . SER A 1 177 ? -0.103 1.924 -14.975 1.00 96.38 177 SER A N 1
ATOM 1431 C CA . SER A 1 177 ? -1.503 1.546 -14.745 1.00 96.38 177 SER A CA 1
ATOM 1432 C C . SER A 1 177 ? -1.731 1.186 -13.275 1.00 96.38 177 SER A C 1
ATOM 1434 O O . SER A 1 177 ? -2.635 1.718 -12.634 1.00 96.38 177 SER A O 1
ATOM 1436 N N . LEU A 1 178 ? -0.819 0.402 -12.691 1.00 97.12 178 LEU A N 1
ATOM 1437 C CA . LEU A 1 178 ? -0.833 0.066 -11.270 1.00 97.12 178 LEU A CA 1
ATOM 1438 C C . LEU A 1 178 ? -0.837 1.317 -10.380 1.00 97.12 178 LEU A C 1
ATOM 1440 O O . LEU A 1 178 ? -1.642 1.422 -9.456 1.00 97.12 178 LEU A O 1
ATOM 1444 N N . LEU A 1 179 ? 0.024 2.296 -10.678 1.00 97.00 179 LEU A N 1
ATOM 1445 C CA . LEU A 1 179 ? 0.074 3.553 -9.932 1.00 97.00 179 LEU A CA 1
ATOM 1446 C C . LEU A 1 179 ? -1.252 4.322 -10.014 1.00 97.00 179 LEU A C 1
ATOM 1448 O O . LEU A 1 179 ? -1.693 4.877 -9.008 1.00 97.00 179 LEU A O 1
ATOM 1452 N N . TYR A 1 180 ? -1.879 4.367 -11.192 1.00 95.62 180 TYR A N 1
ATOM 1453 C CA . TYR A 1 180 ? -3.176 5.019 -11.375 1.00 95.62 180 TYR A CA 1
ATOM 1454 C C . TYR A 1 180 ? -4.275 4.341 -10.552 1.00 95.62 180 TYR A C 1
ATOM 1456 O O . TYR A 1 180 ? -5.039 5.031 -9.879 1.00 95.62 180 TYR A O 1
ATOM 1464 N N . GLN A 1 181 ? -4.316 3.008 -10.553 1.00 95.69 181 GLN A N 1
ATOM 1465 C CA . GLN A 1 181 ? -5.297 2.242 -9.787 1.00 95.69 181 GLN A CA 1
ATOM 1466 C C . GLN A 1 181 ? -5.121 2.416 -8.275 1.00 95.69 181 GLN A C 1
ATOM 1468 O O . GLN A 1 181 ? -6.089 2.617 -7.543 1.00 95.69 181 GLN A O 1
ATOM 1473 N N . ILE A 1 182 ? -3.875 2.407 -7.796 1.00 96.19 182 ILE A N 1
ATOM 1474 C CA . ILE A 1 182 ? -3.571 2.645 -6.381 1.00 96.19 182 ILE A CA 1
ATOM 1475 C C . ILE A 1 182 ? -4.004 4.056 -5.969 1.00 96.19 182 ILE A C 1
ATOM 1477 O O . ILE A 1 182 ? -4.612 4.211 -4.911 1.00 96.19 182 ILE A O 1
ATOM 1481 N N . ARG A 1 183 ? -3.767 5.070 -6.814 1.00 94.44 183 ARG A N 1
ATOM 1482 C CA . ARG A 1 183 ? -4.134 6.475 -6.550 1.00 94.44 183 ARG A CA 1
ATOM 1483 C C . ARG A 1 183 ? -5.628 6.728 -6.393 1.00 94.44 183 ARG A C 1
ATOM 1485 O O . ARG A 1 183 ? -5.985 7.767 -5.852 1.00 94.44 183 ARG A O 1
ATOM 1492 N N . GLN A 1 184 ? -6.477 5.785 -6.793 1.00 93.56 184 GLN A N 1
ATOM 1493 C CA . GLN A 1 184 ? -7.913 5.868 -6.535 1.00 93.56 184 GLN A CA 1
ATOM 1494 C C . GLN A 1 184 ? -8.257 5.737 -5.044 1.00 93.56 184 GLN A C 1
ATOM 1496 O O . GLN A 1 184 ? -9.340 6.139 -4.635 1.00 93.56 184 GLN A O 1
ATOM 1501 N N . ASN A 1 185 ? -7.355 5.166 -4.237 1.00 93.81 185 ASN A N 1
ATOM 1502 C CA . ASN A 1 185 ? -7.567 4.956 -2.803 1.00 93.81 185 ASN A CA 1
ATOM 1503 C C . ASN A 1 185 ? -6.401 5.459 -1.936 1.00 93.81 185 ASN A C 1
ATOM 1505 O O . ASN A 1 185 ? -6.619 5.924 -0.818 1.00 93.81 185 ASN A O 1
ATOM 1509 N N . PHE A 1 186 ? -5.165 5.379 -2.436 1.00 95.81 186 PHE A N 1
ATOM 1510 C CA . PHE A 1 186 ? -3.944 5.608 -1.667 1.00 95.81 186 PHE A CA 1
ATOM 1511 C C . PHE A 1 186 ? -2.964 6.538 -2.381 1.00 95.81 186 PHE A C 1
ATOM 1513 O O . PHE A 1 186 ? -2.651 6.376 -3.562 1.00 95.81 186 PHE A O 1
ATOM 1520 N N . TRP A 1 187 ? -2.377 7.461 -1.627 1.00 95.25 187 TRP A N 1
ATOM 1521 C CA . TRP A 1 187 ? -1.279 8.306 -2.068 1.00 95.25 187 TRP A CA 1
ATOM 1522 C C . TRP A 1 187 ? 0.028 7.860 -1.421 1.00 95.25 187 TRP A C 1
ATOM 1524 O O . TRP A 1 187 ? 0.352 8.217 -0.291 1.00 95.25 187 TRP A O 1
ATOM 1534 N N . ILE A 1 188 ? 0.808 7.069 -2.153 1.00 95.19 188 ILE A N 1
ATOM 1535 C CA . ILE A 1 188 ? 2.099 6.577 -1.673 1.00 95.19 188 ILE A CA 1
ATOM 1536 C C . ILE A 1 188 ? 3.189 7.610 -1.971 1.00 95.19 188 ILE A C 1
ATOM 1538 O O . ILE A 1 188 ? 3.401 7.987 -3.133 1.00 95.19 188 ILE A O 1
ATOM 1542 N N . LEU A 1 189 ? 3.940 8.018 -0.945 1.00 92.62 189 LEU A N 1
ATOM 1543 C CA . LEU A 1 189 ? 5.139 8.834 -1.143 1.00 92.62 189 LEU A CA 1
ATOM 1544 C C . LEU A 1 189 ? 6.116 8.102 -2.073 1.00 92.62 189 LEU A C 1
ATOM 1546 O O . LEU A 1 189 ? 6.426 6.933 -1.868 1.00 92.62 189 LEU A O 1
ATOM 1550 N N . ASN A 1 190 ? 6.601 8.770 -3.122 1.00 90.06 190 ASN A N 1
ATOM 1551 C CA . ASN A 1 190 ? 7.451 8.139 -4.141 1.00 90.06 190 ASN A CA 1
ATOM 1552 C C . ASN A 1 190 ? 6.851 6.843 -4.759 1.00 90.06 190 ASN A C 1
ATOM 1554 O O . ASN A 1 190 ? 7.574 5.908 -5.114 1.00 90.06 190 ASN A O 1
ATOM 1558 N N . GLY A 1 191 ? 5.519 6.779 -4.902 1.00 93.06 191 GLY A N 1
ATOM 1559 C CA . GLY A 1 191 ? 4.799 5.573 -5.332 1.00 93.06 191 GLY A CA 1
ATOM 1560 C C . GLY A 1 191 ? 5.229 4.999 -6.688 1.00 93.06 191 GLY A C 1
ATOM 1561 O O . GLY A 1 191 ? 5.210 3.783 -6.867 1.00 93.06 191 GLY A O 1
ATOM 1562 N N . ARG A 1 192 ? 5.699 5.839 -7.624 1.00 95.06 192 ARG A N 1
ATOM 1563 C CA . ARG A 1 192 ? 6.191 5.391 -8.942 1.00 95.06 192 ARG A CA 1
ATOM 1564 C C . ARG A 1 192 ? 7.369 4.418 -8.815 1.00 95.06 192 ARG A C 1
ATOM 1566 O O . ARG A 1 192 ? 7.406 3.420 -9.531 1.00 95.06 192 ARG A O 1
ATOM 1573 N N . ASN A 1 193 ? 8.310 4.686 -7.905 1.00 95.38 193 ASN A N 1
ATOM 1574 C CA . ASN A 1 193 ? 9.472 3.817 -7.702 1.00 95.38 193 ASN A CA 1
ATOM 1575 C C . ASN A 1 193 ? 9.055 2.451 -7.148 1.00 95.38 193 ASN A C 1
ATOM 1577 O O . ASN A 1 193 ? 9.568 1.428 -7.592 1.00 95.38 193 ASN A O 1
ATOM 1581 N N . ILE A 1 194 ? 8.106 2.438 -6.211 1.00 95.94 194 ILE A N 1
ATOM 1582 C CA . ILE A 1 194 ? 7.619 1.210 -5.574 1.00 95.94 194 ILE A CA 1
ATOM 1583 C C . ILE A 1 194 ? 6.847 0.358 -6.581 1.00 95.94 194 ILE A C 1
ATOM 1585 O O . ILE A 1 194 ? 7.115 -0.833 -6.685 1.00 95.94 194 ILE A O 1
ATOM 1589 N N . CYS A 1 195 ? 5.966 0.967 -7.381 1.00 96.75 195 CYS A N 1
ATOM 1590 C CA . CYS A 1 195 ? 5.232 0.255 -8.432 1.00 96.75 195 CYS A CA 1
ATOM 1591 C C . CYS A 1 195 ? 6.189 -0.377 -9.451 1.00 96.75 195 CYS A C 1
ATOM 1593 O O . CYS A 1 195 ? 6.050 -1.554 -9.770 1.00 96.75 195 CYS A O 1
ATOM 1595 N N . ARG A 1 196 ? 7.210 0.366 -9.909 1.00 95.94 196 ARG A N 1
ATOM 1596 C CA . ARG A 1 196 ? 8.258 -0.189 -10.785 1.00 95.94 196 ARG A CA 1
ATOM 1597 C C . ARG A 1 196 ? 8.992 -1.361 -10.141 1.00 95.94 196 ARG A C 1
ATOM 1599 O O . ARG A 1 196 ? 9.171 -2.379 -10.796 1.00 95.94 196 ARG A O 1
ATOM 1606 N N . LY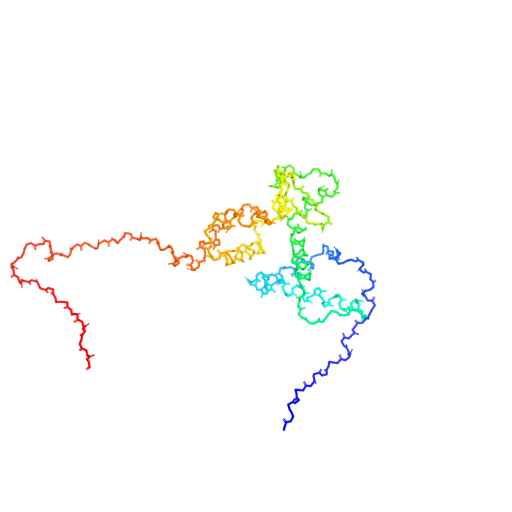S A 1 197 ? 9.381 -1.229 -8.870 1.00 95.69 197 LYS A N 1
ATOM 1607 C CA . LYS A 1 197 ? 10.077 -2.287 -8.127 1.00 95.69 197 LYS A CA 1
ATOM 1608 C C . LYS A 1 197 ? 9.230 -3.558 -8.016 1.00 95.69 197 LYS A C 1
ATOM 1610 O O . LYS A 1 197 ? 9.745 -4.641 -8.255 1.00 95.69 197 LYS A O 1
ATOM 1615 N N . VAL A 1 198 ? 7.945 -3.430 -7.681 1.00 95.75 198 VAL A N 1
ATOM 1616 C CA . VAL A 1 198 ? 7.032 -4.578 -7.550 1.00 95.75 198 VAL A CA 1
ATOM 1617 C C . VAL A 1 198 ? 6.840 -5.293 -8.886 1.00 95.75 198 VAL A C 1
ATOM 1619 O O . VAL A 1 198 ? 6.954 -6.513 -8.929 1.00 95.75 198 VAL A O 1
ATOM 1622 N N . VAL A 1 199 ? 6.608 -4.551 -9.975 1.00 95.88 199 VAL A N 1
ATOM 1623 C CA . VAL A 1 199 ? 6.438 -5.157 -11.307 1.00 95.88 199 VAL A CA 1
ATOM 1624 C C . VAL A 1 199 ? 7.728 -5.837 -11.771 1.00 95.88 199 VAL A C 1
ATOM 1626 O O . VAL A 1 199 ? 7.679 -6.962 -12.251 1.00 95.88 199 VAL A O 1
ATOM 1629 N N . HIS A 1 200 ? 8.884 -5.192 -11.586 1.00 94.00 200 HIS A N 1
ATOM 1630 C CA . HIS A 1 200 ? 10.178 -5.758 -11.976 1.00 94.00 200 HIS A CA 1
ATOM 1631 C C . HIS A 1 200 ? 10.522 -7.038 -11.200 1.00 94.00 200 HIS A C 1
ATOM 1633 O O . HIS A 1 200 ? 11.007 -8.002 -11.781 1.00 94.00 200 HIS A O 1
ATOM 1639 N N . ASN A 1 201 ? 10.213 -7.078 -9.902 1.00 94.31 201 ASN A N 1
ATOM 1640 C CA . ASN A 1 201 ? 10.449 -8.254 -9.064 1.00 94.31 201 ASN A CA 1
ATOM 1641 C C . ASN A 1 201 ? 9.417 -9.376 -9.292 1.00 94.31 201 ASN A C 1
ATOM 1643 O O . ASN A 1 201 ? 9.553 -10.462 -8.725 1.00 94.31 201 ASN A O 1
ATOM 1647 N N . CYS A 1 202 ? 8.359 -9.135 -10.070 1.00 95.69 202 CYS A N 1
ATOM 1648 C CA . CYS A 1 202 ? 7.330 -10.130 -10.317 1.00 95.69 202 CYS A CA 1
ATOM 1649 C C . CYS A 1 202 ? 7.798 -11.152 -11.360 1.00 95.69 202 CYS A C 1
ATOM 1651 O O . CYS A 1 202 ? 7.963 -10.829 -12.535 1.00 95.69 202 CYS A O 1
ATOM 1653 N N . VAL A 1 203 ? 7.919 -12.416 -10.947 1.00 94.25 203 VAL A N 1
ATOM 1654 C CA . VAL A 1 203 ? 8.322 -13.527 -11.827 1.00 94.25 203 VAL A CA 1
ATOM 1655 C C . VAL A 1 203 ? 7.378 -13.688 -13.023 1.00 94.25 203 VAL A C 1
ATOM 1657 O O . VAL A 1 203 ? 7.842 -13.933 -14.131 1.00 94.25 203 VAL A O 1
ATOM 1660 N N . ILE A 1 204 ? 6.066 -13.517 -12.825 1.00 95.06 204 ILE A N 1
ATOM 1661 C CA . ILE A 1 204 ? 5.069 -13.637 -13.903 1.00 95.06 204 ILE A CA 1
ATOM 1662 C C . ILE A 1 204 ? 5.275 -12.528 -14.942 1.00 95.06 204 ILE A C 1
ATOM 1664 O O . ILE A 1 204 ? 5.323 -12.815 -16.133 1.00 95.06 204 ILE A O 1
ATOM 1668 N N . CYS A 1 205 ? 5.484 -11.284 -14.500 1.00 95.12 205 CYS A N 1
ATOM 1669 C CA . CYS A 1 205 ? 5.761 -10.165 -15.406 1.00 95.12 205 CYS A CA 1
ATOM 1670 C C . CYS A 1 205 ? 7.091 -10.333 -16.140 1.00 95.12 205 CYS A C 1
ATOM 1672 O O . CYS A 1 205 ? 7.172 -10.041 -17.327 1.00 95.12 205 CYS A O 1
ATOM 1674 N N . CYS A 1 206 ? 8.120 -10.810 -15.437 1.00 92.69 206 CYS A N 1
ATOM 1675 C CA . CYS A 1 206 ? 9.432 -11.073 -16.017 1.00 92.69 206 CYS A CA 1
ATOM 1676 C C . CYS A 1 206 ? 9.340 -12.123 -17.135 1.00 92.69 206 CYS A C 1
ATOM 1678 O O . CYS A 1 206 ? 9.829 -11.898 -18.237 1.00 92.69 206 CYS A O 1
ATOM 1680 N N . LYS A 1 207 ? 8.622 -13.227 -16.892 1.00 92.81 207 LYS A N 1
ATOM 1681 C CA . LYS A 1 207 ? 8.379 -14.267 -17.903 1.00 92.81 207 LYS A CA 1
ATOM 1682 C C . LYS A 1 207 ? 7.529 -13.779 -19.079 1.00 92.81 207 LYS A C 1
ATOM 1684 O O . LYS A 1 207 ? 7.741 -14.232 -20.196 1.00 92.81 207 LYS A O 1
ATOM 1689 N N . ALA A 1 208 ? 6.571 -12.886 -18.833 1.00 91.81 208 ALA A N 1
ATOM 1690 C CA . ALA A 1 208 ? 5.670 -12.362 -19.860 1.00 91.81 208 ALA A CA 1
ATOM 1691 C C . ALA A 1 208 ? 6.302 -11.276 -20.747 1.00 91.81 208 ALA A C 1
ATOM 1693 O O . ALA A 1 208 ? 5.767 -10.981 -21.811 1.00 91.81 208 ALA A O 1
ATOM 1694 N N . ASN A 1 209 ? 7.412 -10.670 -20.318 1.00 86.56 209 ASN A N 1
ATOM 1695 C CA . ASN A 1 209 ? 8.101 -9.621 -21.065 1.00 86.56 209 ASN A CA 1
ATOM 1696 C C . ASN A 1 209 ? 9.602 -9.932 -21.193 1.00 86.56 209 ASN A C 1
ATOM 1698 O O . ASN A 1 209 ? 10.426 -9.233 -20.589 1.00 86.56 209 ASN A O 1
ATOM 1702 N N . PRO A 1 210 ? 9.973 -10.998 -21.930 1.00 83.75 210 PRO A N 1
ATOM 1703 C CA . PRO A 1 210 ? 11.370 -11.327 -22.144 1.00 83.75 210 PRO A CA 1
ATOM 1704 C C . PRO A 1 210 ? 12.033 -10.224 -22.971 1.00 83.75 210 PRO A C 1
ATOM 1706 O O . PRO A 1 210 ? 11.551 -9.835 -24.034 1.00 83.75 210 PRO A O 1
ATOM 1709 N N . THR A 1 211 ? 13.169 -9.721 -22.499 1.00 81.94 211 THR A N 1
ATOM 1710 C CA . THR A 1 211 ? 14.034 -8.885 -23.330 1.00 81.94 211 THR A CA 1
ATOM 1711 C C . THR A 1 211 ? 14.603 -9.750 -24.448 1.00 81.94 211 THR A C 1
ATOM 1713 O O . THR A 1 211 ? 15.329 -10.698 -24.150 1.00 81.94 211 THR A O 1
ATOM 1716 N N . CYS A 1 212 ? 14.304 -9.432 -25.712 1.00 79.00 212 CYS A N 1
ATOM 1717 C CA . CYS A 1 212 ? 15.022 -10.029 -26.836 1.00 79.00 212 CYS A CA 1
ATOM 1718 C C . CYS A 1 212 ? 16.504 -9.693 -26.685 1.00 79.00 212 CYS A C 1
ATOM 1720 O O . CYS A 1 212 ? 16.924 -8.556 -26.905 1.00 79.00 212 CYS A O 1
ATOM 1722 N N . THR A 1 213 ? 17.292 -10.677 -26.274 1.00 81.25 213 THR A N 1
ATOM 1723 C CA . THR A 1 213 ? 18.737 -10.587 -26.373 1.00 81.25 213 THR A CA 1
ATOM 1724 C C . THR A 1 213 ? 19.099 -10.764 -27.837 1.00 81.25 213 THR A C 1
ATOM 1726 O O . THR A 1 213 ? 18.595 -11.658 -28.517 1.00 81.25 213 THR A O 1
ATOM 1729 N N . VAL A 1 214 ? 19.966 -9.894 -28.344 1.00 83.56 214 VAL A N 1
ATOM 1730 C CA . VAL A 1 214 ? 20.598 -10.158 -29.633 1.00 83.56 214 VAL A CA 1
ATOM 1731 C C . VAL A 1 214 ? 21.488 -11.374 -29.416 1.00 83.56 214 VAL A C 1
ATOM 1733 O O . VAL A 1 214 ? 22.357 -11.356 -28.541 1.00 83.56 214 VAL A O 1
ATOM 1736 N N . GLN A 1 215 ? 21.237 -12.452 -30.155 1.00 83.94 215 GLN A N 1
ATOM 1737 C CA . GLN A 1 215 ? 22.142 -13.589 -30.160 1.00 83.94 215 GLN A CA 1
ATOM 1738 C C . GLN A 1 215 ? 23.496 -13.091 -30.672 1.00 83.94 215 GLN A C 1
ATOM 1740 O O . GLN A 1 215 ? 23.614 -12.678 -31.824 1.00 83.94 215 GLN A O 1
ATOM 1745 N N . ILE A 1 216 ? 24.516 -13.116 -29.814 1.00 84.75 216 ILE A N 1
ATOM 1746 C CA . ILE A 1 216 ? 25.893 -12.949 -30.271 1.00 84.75 216 ILE A CA 1
ATOM 1747 C C . ILE A 1 216 ? 26.210 -14.221 -31.055 1.00 84.75 216 ILE A C 1
ATOM 1749 O O . ILE A 1 216 ? 26.303 -15.306 -30.479 1.00 84.75 216 ILE A O 1
ATOM 1753 N N . MET A 1 217 ? 26.278 -14.103 -32.379 1.00 85.94 217 MET A N 1
ATOM 1754 C CA . MET A 1 217 ? 26.703 -15.205 -33.232 1.00 85.94 217 MET A CA 1
ATOM 1755 C C . MET A 1 217 ? 28.167 -15.491 -32.909 1.00 85.94 217 MET A C 1
ATOM 1757 O O . MET A 1 217 ? 28.984 -14.573 -32.903 1.00 85.94 217 MET A O 1
ATOM 1761 N N . ALA A 1 218 ? 28.485 -16.748 -32.608 1.00 87.44 218 ALA A N 1
ATOM 1762 C CA . ALA A 1 218 ? 29.875 -17.162 -32.504 1.00 87.44 218 ALA A CA 1
ATOM 1763 C C . ALA A 1 218 ? 30.581 -16.923 -33.846 1.00 87.44 218 ALA A C 1
ATOM 1765 O O . ALA A 1 218 ? 29.939 -16.973 -34.904 1.00 87.44 218 ALA A O 1
ATOM 1766 N N . ASP A 1 219 ? 31.894 -16.696 -33.798 1.00 91.94 219 ASP A N 1
ATOM 1767 C CA . ASP A 1 219 ? 32.705 -16.633 -35.009 1.00 91.94 219 ASP A CA 1
ATOM 1768 C C . ASP A 1 219 ? 32.463 -17.886 -35.856 1.00 91.94 219 ASP A C 1
ATOM 1770 O O . ASP A 1 219 ? 32.367 -19.009 -35.345 1.00 91.94 219 ASP A O 1
ATOM 1774 N N . LEU A 1 220 ? 32.326 -17.690 -37.169 1.00 90.38 220 LEU A N 1
ATOM 1775 C CA . LEU A 1 220 ? 32.097 -18.799 -38.085 1.00 90.38 220 LEU A CA 1
ATOM 1776 C C . LEU A 1 220 ? 33.275 -19.788 -37.987 1.00 90.38 220 LEU A C 1
ATOM 1778 O O . LEU A 1 220 ? 34.430 -19.352 -38.021 1.00 90.38 220 LEU A O 1
ATOM 1782 N N . PRO A 1 221 ? 33.020 -21.110 -37.910 1.00 89.50 221 PRO A N 1
ATOM 1783 C CA . PRO A 1 221 ? 34.086 -22.104 -37.933 1.00 89.50 221 PRO A CA 1
ATOM 1784 C C . PRO A 1 221 ? 34.968 -21.924 -39.168 1.00 89.50 221 PRO A C 1
ATOM 1786 O O . PRO A 1 221 ? 34.472 -21.583 -40.244 1.00 89.50 221 PRO A O 1
ATOM 1789 N N . LYS A 1 222 ? 36.268 -22.205 -39.029 1.00 88.25 222 LYS A N 1
ATOM 1790 C CA . LYS A 1 222 ? 37.251 -22.088 -40.120 1.00 88.25 222 LYS A CA 1
ATOM 1791 C C . LYS A 1 222 ? 36.788 -22.805 -41.391 1.00 88.25 222 LYS A C 1
ATOM 1793 O O . LYS A 1 222 ? 36.896 -22.242 -42.475 1.00 88.25 222 LYS A O 1
ATOM 1798 N N . ASP A 1 223 ? 36.173 -23.974 -41.238 1.00 86.38 223 ASP A N 1
ATOM 1799 C CA . ASP A 1 223 ? 35.661 -24.795 -42.340 1.00 86.38 223 ASP A CA 1
ATOM 1800 C C . ASP A 1 223 ? 34.541 -24.126 -43.155 1.00 86.38 223 ASP A C 1
ATOM 1802 O O . ASP A 1 223 ? 34.316 -24.493 -44.304 1.00 86.38 223 ASP A O 1
ATOM 1806 N N . ARG A 1 224 ? 33.842 -23.127 -42.594 1.00 82.06 224 ARG A N 1
ATOM 1807 C CA . ARG A 1 224 ? 32.796 -22.357 -43.293 1.00 82.06 224 ARG A CA 1
ATOM 1808 C C . ARG A 1 224 ? 33.363 -21.171 -44.085 1.00 82.06 224 ARG A C 1
ATOM 1810 O O . ARG A 1 224 ? 32.690 -20.662 -44.976 1.00 82.06 224 ARG A O 1
ATOM 1817 N N . VAL A 1 225 ? 34.566 -20.702 -43.749 1.00 88.81 225 VAL A N 1
ATOM 1818 C CA . VAL A 1 225 ? 35.146 -19.458 -44.295 1.00 88.81 225 VAL A CA 1
ATOM 1819 C C . VAL A 1 225 ? 36.324 -19.742 -45.228 1.00 88.81 225 VAL A C 1
ATOM 1821 O O . VAL A 1 225 ? 36.543 -19.021 -46.201 1.00 88.81 225 VAL A O 1
ATOM 1824 N N . ILE A 1 226 ? 37.084 -20.800 -44.953 1.00 89.94 226 ILE A N 1
ATOM 1825 C CA . ILE A 1 226 ? 38.230 -21.207 -45.762 1.00 89.94 226 ILE A CA 1
ATOM 1826 C C . ILE A 1 226 ? 37.729 -22.018 -46.959 1.00 89.94 226 ILE A C 1
ATOM 1828 O O . ILE A 1 226 ? 36.987 -22.986 -46.808 1.00 89.94 226 ILE A O 1
ATOM 1832 N N . LYS A 1 227 ? 38.157 -21.635 -48.167 1.00 86.50 227 LYS A N 1
ATOM 1833 C CA . LYS A 1 227 ? 37.846 -22.380 -49.394 1.00 86.50 227 LYS A CA 1
ATOM 1834 C C . LYS A 1 227 ? 38.471 -23.773 -49.319 1.00 86.50 227 LYS A C 1
ATOM 1836 O O . LYS A 1 227 ? 39.673 -23.891 -49.104 1.00 86.50 227 LYS A O 1
ATOM 1841 N N . ASN A 1 228 ? 37.662 -24.803 -49.537 1.00 84.94 228 ASN A N 1
ATOM 1842 C CA . ASN A 1 228 ? 38.088 -26.199 -49.531 1.00 84.94 228 ASN A CA 1
ATOM 1843 C C . ASN A 1 228 ? 37.429 -26.964 -50.687 1.00 84.94 228 ASN A C 1
ATOM 1845 O O . ASN A 1 228 ? 36.470 -26.477 -51.290 1.00 84.94 228 ASN A O 1
ATOM 1849 N N . TYR A 1 229 ? 37.944 -28.153 -51.004 1.00 87.31 229 TYR A N 1
ATOM 1850 C CA . TYR A 1 229 ? 37.344 -29.015 -52.025 1.00 87.31 229 TYR A CA 1
ATOM 1851 C C . TYR A 1 229 ? 35.916 -29.436 -51.631 1.00 87.31 229 TYR A C 1
ATOM 1853 O O . TYR A 1 229 ? 35.633 -29.602 -50.437 1.00 87.31 229 TYR A O 1
ATOM 1861 N N . PRO A 1 230 ? 35.004 -29.615 -52.606 1.00 80.94 230 PRO A N 1
ATOM 1862 C CA . PRO A 1 230 ? 33.651 -30.080 -52.320 1.00 80.94 230 PRO A CA 1
ATOM 1863 C C . PRO A 1 230 ? 33.691 -31.432 -51.585 1.00 80.94 230 PRO A C 1
ATOM 1865 O O . PRO A 1 230 ? 34.536 -32.272 -51.883 1.00 80.94 230 PRO A O 1
ATOM 1868 N N . PHE A 1 231 ? 32.784 -31.626 -50.619 1.00 81.88 231 PHE A N 1
ATOM 1869 C CA . PHE A 1 231 ? 32.653 -32.830 -49.772 1.00 81.88 231 PHE A CA 1
ATOM 1870 C C . PHE A 1 231 ? 33.778 -33.096 -48.750 1.00 81.88 231 PHE A C 1
ATOM 1872 O O . PHE A 1 231 ? 33.735 -34.116 -48.071 1.00 81.88 231 PHE A O 1
ATOM 1879 N N . ASN A 1 232 ? 34.742 -32.183 -48.573 1.00 85.38 232 ASN A N 1
ATOM 1880 C CA . ASN A 1 232 ? 35.808 -32.344 -47.569 1.00 85.38 232 ASN A CA 1
ATOM 1881 C C . ASN A 1 232 ? 35.309 -32.184 -46.116 1.00 85.38 232 ASN A C 1
ATOM 1883 O O . ASN A 1 232 ? 35.878 -32.745 -45.186 1.00 85.38 232 ASN A O 1
ATOM 1887 N N . VAL A 1 233 ? 34.236 -31.411 -45.918 1.00 82.44 233 VAL A N 1
ATOM 1888 C CA . VAL A 1 233 ? 33.543 -31.254 -44.633 1.00 82.44 233 VAL A CA 1
ATOM 1889 C C . VAL A 1 233 ? 32.047 -31.383 -44.888 1.00 82.44 233 VAL A C 1
ATOM 1891 O O . VAL A 1 233 ? 31.482 -30.643 -45.693 1.00 82.44 233 VAL A O 1
ATOM 1894 N N . SER A 1 234 ? 31.402 -32.323 -44.204 1.00 82.81 234 SER A N 1
ATOM 1895 C CA . SER A 1 234 ? 29.969 -32.601 -44.323 1.00 82.81 234 SER A CA 1
ATOM 1896 C C . SER A 1 234 ? 29.296 -32.501 -42.957 1.00 82.81 234 SER A C 1
ATOM 1898 O O . SER A 1 234 ? 29.738 -33.132 -41.999 1.00 82.81 234 SER A O 1
ATOM 1900 N N . GLY A 1 235 ? 28.225 -31.711 -42.868 1.00 85.25 235 GLY A N 1
ATOM 1901 C CA . GLY A 1 235 ? 27.366 -31.655 -41.688 1.00 85.25 235 GLY A CA 1
ATOM 1902 C C . GLY A 1 235 ? 26.286 -32.726 -41.779 1.00 85.25 235 GLY A C 1
ATOM 1903 O O . GLY A 1 235 ? 25.541 -32.757 -42.755 1.00 85.25 235 GLY A O 1
ATOM 1904 N N . VAL A 1 236 ? 26.209 -33.596 -40.777 1.00 88.12 236 VAL A N 1
ATOM 1905 C CA . VAL A 1 236 ? 25.116 -34.561 -40.627 1.00 88.12 236 VAL A CA 1
ATOM 1906 C C . VAL A 1 236 ? 24.219 -34.052 -39.507 1.00 88.12 236 VAL A C 1
ATOM 1908 O O . VAL A 1 236 ? 24.708 -33.802 -38.408 1.00 88.12 236 VAL A O 1
ATOM 1911 N N . ASP A 1 237 ? 22.930 -33.886 -39.791 1.00 89.44 237 ASP A N 1
ATOM 1912 C CA . ASP A 1 237 ? 21.914 -33.569 -38.789 1.00 89.44 237 ASP A CA 1
ATOM 1913 C C . ASP A 1 237 ? 20.895 -34.709 -38.745 1.00 89.44 237 ASP A C 1
ATOM 1915 O O . ASP A 1 237 ? 20.481 -35.229 -39.786 1.00 89.44 237 ASP A O 1
ATOM 1919 N N . LEU A 1 238 ? 20.538 -35.139 -37.540 1.00 84.38 238 LEU A N 1
ATOM 1920 C CA . LEU A 1 238 ? 19.619 -36.249 -37.329 1.00 84.38 238 LEU A CA 1
ATOM 1921 C C . LEU A 1 238 ? 18.271 -35.686 -36.896 1.00 84.38 238 LEU A C 1
ATOM 1923 O O . LEU A 1 238 ? 18.084 -35.287 -35.749 1.00 84.38 238 LEU A O 1
ATOM 1927 N N . PHE A 1 239 ? 17.306 -35.721 -37.810 1.00 81.25 239 PHE A N 1
ATOM 1928 C CA . PHE A 1 239 ? 15.912 -35.451 -37.488 1.00 81.25 239 PHE A CA 1
ATOM 1929 C C . PHE A 1 239 ? 15.222 -36.766 -37.123 1.00 81.25 239 PHE A C 1
ATOM 1931 O O . PHE A 1 239 ? 15.021 -37.636 -37.968 1.00 81.25 239 PHE A O 1
ATOM 1938 N N . TRP A 1 240 ? 14.858 -36.927 -35.853 1.00 73.94 240 TRP A N 1
ATOM 1939 C CA . TRP A 1 240 ? 14.013 -38.034 -35.414 1.00 73.94 240 TRP A CA 1
ATOM 1940 C C . TRP A 1 240 ? 12.535 -37.679 -35.598 1.00 73.94 240 TRP A C 1
ATOM 1942 O O . TRP A 1 240 ? 12.062 -36.707 -35.012 1.00 73.94 240 TRP A O 1
ATOM 1952 N N . ALA A 1 241 ? 11.796 -38.520 -36.325 1.00 75.06 241 ALA A N 1
ATOM 1953 C CA . ALA A 1 241 ? 10.350 -38.690 -36.172 1.00 75.06 241 ALA A CA 1
ATOM 1954 C C . ALA A 1 241 ? 9.880 -40.001 -36.829 1.00 75.06 241 ALA A C 1
ATOM 1956 O O . ALA A 1 241 ? 9.103 -39.955 -37.771 1.00 75.06 241 ALA A O 1
ATOM 1957 N N . LEU A 1 242 ? 10.340 -41.168 -36.360 1.00 69.31 242 LEU A N 1
ATOM 1958 C CA . LEU A 1 242 ? 9.726 -42.461 -36.702 1.00 69.31 242 LEU A CA 1
ATOM 1959 C C . LEU A 1 242 ? 9.941 -43.486 -35.569 1.00 69.31 242 LEU A C 1
ATOM 1961 O O . LEU A 1 242 ? 10.898 -44.252 -35.584 1.00 69.31 242 LEU A O 1
ATOM 1965 N N . LEU A 1 243 ? 9.020 -43.518 -34.604 1.00 54.53 243 LEU A N 1
ATOM 1966 C CA . LEU A 1 243 ? 8.610 -44.760 -33.939 1.00 54.53 243 LEU A CA 1
ATOM 1967 C C . LEU A 1 243 ? 7.084 -44.725 -33.854 1.00 54.53 243 LEU A C 1
ATOM 1969 O O . LEU A 1 243 ? 6.522 -43.926 -33.104 1.00 54.53 243 LEU A O 1
ATOM 1973 N N . HIS A 1 244 ? 6.458 -45.542 -34.695 1.00 61.78 244 HIS A N 1
ATOM 1974 C CA . HIS A 1 244 ? 5.051 -45.911 -34.628 1.00 61.78 244 HIS A CA 1
ATOM 1975 C C . HIS A 1 244 ? 4.937 -47.261 -33.923 1.00 61.78 244 HIS A C 1
ATOM 1977 O O . HIS A 1 244 ? 5.854 -48.091 -34.131 1.00 61.78 244 HIS A O 1
#

Foldseek 3Di:
DDDDDDDDDDDPVVPDDPPPPPDDDDPVPPPPDPVLVVVLVVLLVVDLALQVSLQVQLVVVLVVVCVVDVPDRDDDDRDPVSSVVSVLVSQLSQCCVPVVQQLVCQVVVHQRDPPDPCNVQVWHADPSRFIWGADPCPPPPADPQLRTAGEDEQPDSSLLSVLLNLCVVVPNDQLVVSLVVNSSHHDYDVSSVSSNVNSVPDPVNCVVDDDPDDPPDDDDPPVVVDDDDPPPDDDDDDDDDDDD

Mean predicted aligned error: 12.36 Å

Nearest PDB structures (foldseek):
  3f0c-assembly1_A-2  TM=2.410E-01  e=9.149E+00  Cytophaga hutchinsonii ATCC 33406

Sequence (244 aa):
MSNQYPQRQIPVAVIKDPGELKNCSDFSNFFLDSATNSFVNNLLNLSNDYFKIIRVLSFICRFVYNCKSKESKRIGPLDLGELKKAEQLLLKLVQRKEFKVEMNGIQNSAMVPSNSRVKTLNPFIDSEGILRVGGRLRNSDINYNQKFPILLPSKHKLTYLIVEYFHKKFLHSGPQSLLYQIRQNFWILNGRNICRKVVHNCVICCKANPTCTVQIMADLPKDRVIKNYPFNVSGVDLFWALLH

Secondary structure (DSSP, 8-state):
----PPP-PPPGGG---TTTT----SGGG----HHHHHHHHHHHHS-S-HHHHHHHHHHHHHHHHHHH-SSS---SSPPHHHHHHHHHHHHHHHHHHHTHHHHHHHHTTPPPPTT-TTGGG-EEE-TTS-EEE--TTTTSSS-HHHHSPEEE-SS-HHHHHHHHHHHHHTTT--HHHHHHHHHTTEEETTHHHHHHHHHHT-HHHHHHS-------PPPPPHHHHS---TTSS-----------

Radius of gyration: 29.12 Å; Cα contacts (8 Å, |Δi|>4): 198; chains: 1; bounding box: 63×70×90 Å

pLDDT: mean 82.64, std 17.61, range [34.44, 97.12]